Protein AF-A0A4Q1D7Z8-F1 (afdb_monomer)

Solvent-accessible surface area (backbone atoms only — not comparable to full-atom values): 14703 Å² total; per-residue (Å²): 112,73,67,62,53,52,51,53,51,53,54,53,55,56,51,53,57,52,50,55,60,47,50,54,56,50,46,70,72,56,69,76,61,97,74,76,78,86,71,79,74,89,85,85,81,93,75,93,76,87,87,71,88,78,76,85,72,80,78,76,84,70,78,82,78,75,81,72,79,82,81,61,36,69,62,22,36,57,36,18,72,73,40,84,58,40,10,29,55,75,68,68,43,60,85,52,43,65,56,53,54,54,61,47,46,51,26,52,52,46,23,55,50,23,47,52,51,21,52,53,26,45,51,40,23,55,25,42,41,38,46,71,45,73,56,94,92,40,64,49,57,84,50,52,82,72,46,59,74,94,69,35,45,96,89,67,44,76,66,59,48,68,56,28,49,49,54,20,50,52,22,48,51,49,20,53,49,16,53,51,50,37,53,51,56,50,49,50,52,31,49,54,29,32,55,54,36,52,56,70,71,56,86,84,73,86,52,68,47,78,46,79,43,84,39,72,42,80,91,76,76,41,83,47,79,41,79,45,81,46,78,65,77,87,72,84,83,76,69,79,79,78,79,120

Radius of gyration: 35.6 Å; Cα contacts (8 Å, |Δi|>4): 183; chains: 1; bounding box: 101×54×99 Å

Foldseek 3Di:
DVVVVVVVVVVVVVVVVVVVVVVVVVCVVCVPPPDPPPDDDDDDDDDDDDDDDDDDDPPPPDPPPPVPPDQDLVVLLVLLVVPPCRLCVSVVVVVCVVVLCVQLVVLVVQLVVLVVQLVLLVLLLVLLCQQVDDDPNDRDNPSVVVRDQVQADPVRHHDHSVVSVVSNVVSVVSNVVSVVSNVVSSVVSSVVSSVSSVVVPDDPDPQFDWDKDWDADPVVRDIDIDIDTDDDDDDPPDDPPVVD

pLDDT: mean 73.05, std 21.26, range [27.56, 98.5]

Nearest PDB structures (foldseek):
  8ieq-assembly1_A  TM=1.748E-01  e=1.491E+00  Homo sapiens
  9cpb-assembly1_6Q  TM=2.734E-01  e=5.395E+00  Bos taurus

Sequence (244 aa):
MRLLFCIILLLCCSSWYSAQAQDSARRKLMGTSLFDTARAKPHDTLVKKPVAPMMAKTAQDTPVIVKRRIHDPNKATVRSAMIPGWGQIYNREYWKLPLVYGALAIPTATFIFNNTYYKRAKYAYEAVYAATTEIDGKVDKSKLPGIHPSMLKENGETYPASSYQNIRNSYRQARDYSVLWFLIVWGINVVDATVFGHLKTFDVSDDLSLQVSPTFNSALRTPGVGLVLTYKKATPRYSLSALR

Structure (mmCIF, N/CA/C/O backbone):
data_AF-A0A4Q1D7Z8-F1
#
_entry.id   AF-A0A4Q1D7Z8-F1
#
loop_
_atom_site.group_PDB
_atom_site.id
_atom_site.type_symbol
_atom_site.label_atom_id
_atom_site.label_alt_id
_atom_site.label_comp_id
_atom_site.label_asym_id
_atom_site.label_entity_id
_atom_site.label_seq_id
_atom_site.pdbx_PDB_ins_code
_atom_site.Cartn_x
_atom_site.Cartn_y
_atom_site.Cartn_z
_atom_site.occupancy
_atom_site.B_iso_or_equiv
_atom_site.auth_seq_id
_atom_site.auth_comp_id
_atom_site.auth_asym_id
_atom_site.auth_atom_id
_atom_site.pdbx_PDB_model_num
ATOM 1 N N . MET A 1 1 ? -10.485 18.855 -12.964 1.00 53.00 1 MET A N 1
ATOM 2 C CA . MET A 1 1 ? -11.113 19.414 -11.741 1.00 53.00 1 MET A CA 1
ATOM 3 C C . MET A 1 1 ? -12.618 19.144 -11.605 1.00 53.00 1 MET A C 1
ATOM 5 O O . MET A 1 1 ? -13.045 18.880 -10.492 1.00 53.00 1 MET A O 1
ATOM 9 N N . ARG A 1 2 ? -13.427 19.130 -12.679 1.00 54.91 2 ARG A N 1
ATOM 10 C CA . ARG A 1 2 ? -14.893 18.911 -12.589 1.00 54.91 2 ARG A CA 1
ATOM 11 C C . ARG A 1 2 ? -15.321 17.521 -12.070 1.00 54.91 2 ARG A C 1
ATOM 13 O O . ARG A 1 2 ? -16.287 17.429 -11.322 1.00 54.91 2 ARG A O 1
ATOM 20 N N . LEU A 1 3 ? -14.568 16.463 -12.389 1.00 57.69 3 LEU A N 1
ATOM 21 C CA . LEU A 1 3 ? -14.860 15.091 -11.938 1.00 57.69 3 LEU A CA 1
ATOM 22 C C . LEU A 1 3 ? -14.574 14.881 -10.438 1.00 57.69 3 LEU A C 1
ATOM 24 O O . LEU A 1 3 ? -15.351 14.237 -9.742 1.00 57.69 3 LEU A O 1
ATOM 28 N N . LEU A 1 4 ? -13.496 15.487 -9.926 1.00 57.78 4 LEU A N 1
ATOM 29 C CA . LEU A 1 4 ? -13.117 15.416 -8.510 1.00 57.78 4 LEU A CA 1
ATOM 30 C C . LEU A 1 4 ? -14.172 16.098 -7.622 1.00 57.78 4 LEU A C 1
ATOM 32 O O . LEU A 1 4 ? -14.534 15.572 -6.577 1.00 57.78 4 LEU A O 1
ATOM 36 N N . PHE A 1 5 ? -14.721 17.227 -8.083 1.00 73.19 5 PHE A N 1
ATOM 37 C CA . PHE A 1 5 ? -15.777 17.955 -7.378 1.00 73.19 5 PHE A CA 1
ATOM 38 C C . PHE A 1 5 ? -17.088 17.154 -7.316 1.00 73.19 5 PHE A C 1
ATOM 40 O O . PHE A 1 5 ? -17.734 17.124 -6.276 1.00 73.19 5 PHE A O 1
ATOM 47 N N . CYS A 1 6 ? -17.443 16.431 -8.387 1.00 65.38 6 CYS A N 1
ATOM 48 C CA . CYS A 1 6 ? -18.628 15.565 -8.404 1.00 65.38 6 CYS A CA 1
ATOM 49 C C . CYS A 1 6 ? -18.481 14.350 -7.474 1.00 65.38 6 CYS A C 1
ATOM 51 O O . CYS A 1 6 ? -19.440 13.976 -6.805 1.00 65.38 6 CYS A O 1
ATOM 53 N N . ILE A 1 7 ? -17.281 13.765 -7.383 1.00 78.25 7 ILE A N 1
ATOM 54 C CA . ILE A 1 7 ? -16.997 12.650 -6.464 1.00 78.25 7 ILE A CA 1
ATOM 55 C C . ILE A 1 7 ? -17.060 13.123 -5.004 1.00 78.25 7 ILE A C 1
ATOM 57 O O . ILE A 1 7 ? -17.652 12.444 -4.169 1.00 78.25 7 ILE A O 1
ATOM 61 N N . ILE A 1 8 ? -16.526 14.312 -4.701 1.00 76.88 8 ILE A N 1
ATOM 62 C CA . ILE A 1 8 ? -16.614 14.916 -3.362 1.00 76.88 8 ILE A CA 1
ATOM 63 C C . ILE A 1 8 ? -18.075 15.236 -3.002 1.00 76.88 8 ILE A C 1
ATOM 65 O O . ILE A 1 8 ? -18.497 14.954 -1.882 1.00 76.88 8 ILE A O 1
ATOM 69 N N . LEU A 1 9 ? -18.876 15.743 -3.946 1.00 73.06 9 LEU A N 1
ATOM 70 C CA . LEU A 1 9 ? -20.296 16.038 -3.721 1.00 73.06 9 LEU A CA 1
ATOM 71 C C . LEU A 1 9 ? -21.128 14.761 -3.486 1.00 73.06 9 LEU A C 1
ATOM 73 O O . LEU A 1 9 ? -21.976 14.728 -2.596 1.00 73.06 9 LEU A O 1
ATOM 77 N N . LEU A 1 10 ? -20.851 13.688 -4.236 1.00 72.25 10 LEU A N 1
ATOM 78 C CA . LEU A 1 10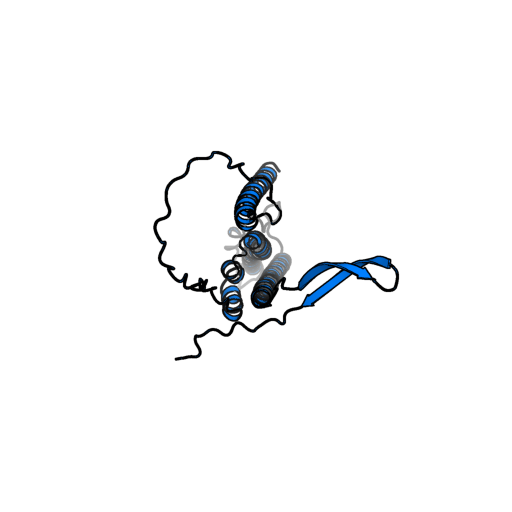 ? -21.502 12.381 -4.067 1.00 72.25 10 LEU A CA 1
ATOM 79 C C . LEU A 1 10 ? -21.123 11.715 -2.734 1.00 72.25 10 LEU A C 1
ATOM 81 O O . LEU A 1 10 ? -21.988 11.161 -2.052 1.00 72.25 10 LEU A O 1
ATOM 85 N N . LEU A 1 11 ? -19.859 11.830 -2.313 1.00 67.44 11 LEU A N 1
ATOM 86 C CA . LEU A 1 11 ? -19.407 11.360 -0.999 1.00 67.44 11 LEU A CA 1
ATOM 87 C C . LEU A 1 11 ? -20.053 12.162 0.148 1.00 67.44 11 LEU A C 1
ATOM 89 O O . LEU A 1 11 ? -20.449 11.568 1.153 1.00 67.44 11 LEU A O 1
ATOM 93 N N . CYS A 1 12 ? -20.257 13.472 -0.024 1.00 63.84 12 CYS A N 1
ATOM 94 C CA . CYS A 1 12 ? -20.914 14.331 0.968 1.00 63.84 12 CYS A CA 1
ATOM 95 C C . CYS A 1 12 ? -22.428 14.040 1.095 1.00 63.84 12 CYS A C 1
ATOM 97 O O . CYS A 1 12 ? -22.964 13.950 2.198 1.00 63.84 12 CYS A O 1
ATOM 99 N N . CYS A 1 13 ? -23.125 13.776 -0.019 1.00 61.81 13 CYS A N 1
ATOM 100 C CA . CYS A 1 13 ? -24.548 13.401 0.016 1.00 61.81 13 CYS A CA 1
ATOM 101 C C . CYS A 1 13 ? -24.794 12.018 0.651 1.00 61.81 13 CYS A C 1
ATOM 103 O O . CYS A 1 13 ? -25.789 11.827 1.353 1.00 61.81 13 CYS A O 1
ATOM 105 N N . SER A 1 14 ? -23.886 11.053 0.458 1.00 55.56 14 SER A N 1
ATOM 106 C CA . SER A 1 14 ? -24.014 9.715 1.065 1.00 55.56 14 SER A CA 1
ATOM 107 C C . SER A 1 14 ? -23.817 9.708 2.592 1.00 55.56 14 SER A C 1
ATOM 109 O O . SER A 1 14 ? -24.407 8.888 3.305 1.00 55.56 14 SER A O 1
ATOM 111 N N . SER A 1 15 ? -23.045 10.663 3.118 1.00 52.84 15 SER A N 1
ATOM 112 C CA . SER A 1 15 ? -22.807 10.813 4.557 1.00 52.84 15 SER A CA 1
ATOM 113 C C . SER A 1 15 ? -23.987 11.479 5.279 1.00 52.84 15 SER A C 1
ATOM 115 O O . SER A 1 15 ? -24.300 11.090 6.405 1.00 52.84 15 SER A O 1
ATOM 117 N N . TRP A 1 16 ? -24.729 12.376 4.620 1.00 47.75 16 TRP A N 1
ATOM 118 C CA . TRP A 1 16 ? -25.975 12.944 5.163 1.00 47.75 16 TRP A CA 1
ATOM 119 C C . TRP A 1 16 ? -27.114 11.921 5.280 1.00 47.75 16 TRP A C 1
ATOM 121 O O . TRP A 1 16 ? -27.785 11.867 6.313 1.00 47.75 16 TRP A O 1
ATOM 131 N N . TYR A 1 17 ? -27.283 11.046 4.284 1.00 54.03 17 TYR A N 1
ATOM 132 C CA . TYR A 1 17 ? -28.269 9.956 4.348 1.00 54.03 17 TYR A CA 1
ATOM 133 C C . TYR A 1 17 ? -27.965 8.955 5.477 1.00 54.03 17 TYR A C 1
ATOM 135 O O . TYR A 1 17 ? -28.872 8.486 6.169 1.00 54.03 17 TYR A O 1
ATOM 143 N N . SER A 1 18 ? -26.683 8.664 5.713 1.00 51.31 18 SER A N 1
ATOM 144 C CA . SER A 1 18 ? -26.243 7.738 6.767 1.00 51.31 18 SER A CA 1
ATOM 145 C C . SER A 1 18 ? -26.419 8.328 8.177 1.00 51.31 18 SER A C 1
ATOM 147 O O . SER A 1 18 ? -26.770 7.604 9.112 1.00 51.31 18 SER A O 1
ATOM 149 N N . ALA A 1 19 ? -26.260 9.650 8.323 1.00 50.00 19 ALA A N 1
ATOM 150 C CA . ALA A 1 19 ? -26.502 10.365 9.576 1.00 50.00 19 ALA A CA 1
ATOM 151 C C . ALA A 1 19 ? -27.990 10.340 9.989 1.00 50.00 19 ALA A C 1
ATOM 153 O O . ALA A 1 19 ? -28.298 10.065 11.149 1.00 50.00 19 ALA A O 1
ATOM 154 N N . GLN A 1 20 ? -28.923 10.528 9.044 1.00 53.50 20 GLN A N 1
ATOM 155 C CA . GLN A 1 20 ? -30.372 10.472 9.317 1.00 53.50 20 GLN A CA 1
ATOM 156 C C . GLN A 1 20 ? -30.882 9.054 9.640 1.00 53.50 20 GLN A C 1
ATOM 158 O O . GLN A 1 20 ? -31.782 8.884 10.474 1.00 53.50 20 GLN A O 1
ATOM 163 N N . ALA A 1 21 ? -30.283 8.016 9.046 1.00 53.19 21 ALA A N 1
ATOM 164 C CA . ALA A 1 21 ? -30.618 6.622 9.350 1.00 53.19 21 ALA A CA 1
ATOM 165 C C . ALA A 1 21 ? -30.182 6.195 10.769 1.00 53.19 21 ALA A C 1
ATOM 167 O O . ALA A 1 21 ? -30.847 5.379 11.409 1.00 53.19 21 ALA A O 1
ATOM 168 N N . GLN A 1 22 ? -29.094 6.766 11.300 1.00 49.78 22 GLN A N 1
ATOM 169 C CA . GLN A 1 22 ? -28.669 6.521 12.683 1.00 49.78 22 GLN A CA 1
ATOM 170 C C . GLN A 1 22 ? -29.433 7.370 13.703 1.00 49.78 22 GLN A C 1
ATOM 172 O O . GLN A 1 22 ? -29.726 6.871 14.790 1.00 49.78 22 GLN A O 1
ATOM 177 N N . ASP A 1 23 ? -29.804 8.607 13.367 1.00 48.12 23 ASP A N 1
ATOM 178 C CA . ASP A 1 23 ? -30.542 9.491 14.278 1.00 48.12 23 ASP A CA 1
ATOM 179 C C . ASP A 1 23 ? -31.952 8.949 14.595 1.00 48.12 23 ASP A C 1
ATOM 181 O O . ASP A 1 23 ? -32.429 9.015 15.727 1.00 48.12 23 ASP A O 1
ATOM 185 N N . SER A 1 24 ? -32.590 8.279 13.629 1.00 51.94 24 SER A N 1
ATOM 186 C CA . SER A 1 24 ? -33.886 7.607 13.809 1.00 51.94 24 SER A CA 1
ATOM 187 C C . SER A 1 24 ? -33.803 6.343 14.679 1.00 51.94 24 SER A C 1
ATOM 189 O O . SER A 1 24 ? -34.673 6.126 15.525 1.00 51.94 24 SER A O 1
ATOM 191 N N . ALA A 1 25 ? -32.740 5.540 14.559 1.00 45.34 25 ALA A N 1
ATOM 192 C CA . ALA A 1 25 ? -32.510 4.384 15.431 1.00 45.34 25 ALA A CA 1
ATOM 193 C C . ALA A 1 25 ? -32.128 4.795 16.867 1.00 45.34 25 ALA A C 1
ATOM 195 O O . ALA A 1 25 ? -32.552 4.153 17.829 1.00 45.34 25 ALA A O 1
ATOM 196 N N . ARG A 1 26 ? -31.375 5.894 17.019 1.00 46.12 26 ARG A N 1
ATOM 197 C CA . ARG A 1 26 ? -30.974 6.461 18.315 1.00 46.12 26 ARG A CA 1
ATOM 198 C C . ARG A 1 26 ? -32.156 7.140 19.022 1.00 46.12 26 ARG A C 1
ATOM 200 O O . ARG A 1 26 ? -32.373 6.871 20.200 1.00 46.12 26 ARG A O 1
ATOM 207 N N . ARG A 1 27 ? -33.005 7.886 18.299 1.00 45.28 27 ARG A N 1
ATOM 208 C CA . ARG A 1 27 ? -34.286 8.427 18.810 1.00 45.28 27 ARG A CA 1
ATOM 209 C C . ARG A 1 27 ? -35.269 7.341 19.239 1.00 45.28 27 ARG A C 1
ATOM 211 O O . ARG A 1 27 ? -35.935 7.508 20.251 1.00 45.28 27 ARG A O 1
ATOM 218 N N . LYS A 1 28 ? -35.342 6.210 18.527 1.00 48.34 28 LYS A N 1
ATOM 219 C CA . LYS A 1 28 ? -36.224 5.087 18.903 1.00 48.34 28 LYS A CA 1
ATOM 220 C C . LYS A 1 28 ? -35.765 4.366 20.178 1.00 48.34 28 LYS A C 1
ATOM 222 O O . LYS A 1 28 ? -36.585 3.758 20.854 1.00 48.34 28 LYS A O 1
ATOM 227 N N . LEU A 1 29 ? -34.473 4.457 20.508 1.00 44.25 29 LEU A N 1
ATOM 228 C CA . LEU A 1 29 ? -33.882 3.923 21.739 1.00 44.25 29 LEU A CA 1
ATOM 229 C C . LEU A 1 29 ? -33.927 4.928 22.910 1.00 44.25 29 LEU A C 1
ATOM 231 O O . LEU A 1 29 ? -33.948 4.511 24.060 1.00 44.25 29 LEU A O 1
ATOM 235 N N . MET A 1 30 ? -33.946 6.235 22.619 1.00 47.75 30 MET A N 1
ATOM 236 C CA . MET A 1 30 ? -33.988 7.326 23.610 1.00 47.75 30 MET A CA 1
ATOM 237 C C . MET A 1 30 ? -35.394 7.930 23.814 1.00 47.75 30 MET A C 1
ATOM 239 O O . MET A 1 30 ? -35.557 8.840 24.619 1.00 47.75 30 MET A O 1
ATOM 243 N N . GLY A 1 31 ? -36.414 7.435 23.103 1.00 42.69 31 GLY A N 1
ATOM 244 C CA . GLY A 1 31 ? -37.784 7.970 23.080 1.00 42.69 31 GLY A CA 1
ATOM 245 C C . GLY A 1 31 ? -38.639 7.715 24.327 1.00 42.69 31 GLY A C 1
ATOM 246 O O . GLY A 1 31 ? -39.824 8.027 24.314 1.00 42.69 31 GLY A O 1
ATOM 247 N N . THR A 1 32 ? -38.075 7.173 25.403 1.00 48.56 32 THR A N 1
ATOM 248 C CA . THR A 1 32 ? -38.692 7.216 26.735 1.00 48.56 32 THR A CA 1
ATOM 249 C C . THR A 1 32 ? -37.989 8.297 27.541 1.00 48.56 32 THR A C 1
ATOM 251 O O . THR A 1 32 ? -37.081 8.022 28.324 1.00 48.56 32 THR A O 1
ATOM 254 N N . SER A 1 33 ? -38.364 9.551 27.290 1.00 38.97 33 SER A N 1
ATOM 255 C CA . SER A 1 33 ? -37.922 10.690 28.089 1.00 38.97 33 SER A CA 1
ATOM 256 C C . SER A 1 33 ? -38.386 10.513 29.533 1.00 38.97 33 SER A C 1
ATOM 258 O O . SER A 1 33 ? -39.584 10.434 29.797 1.00 38.97 33 SER A O 1
ATOM 260 N N . LEU A 1 34 ? -37.436 10.513 30.467 1.00 46.41 34 LEU A N 1
ATOM 261 C CA . LEU A 1 34 ? -37.636 10.408 31.919 1.00 46.41 34 LEU A CA 1
ATOM 262 C C . LEU A 1 34 ? -38.415 11.587 32.556 1.00 46.41 34 LEU A C 1
ATOM 264 O O . LEU A 1 34 ? -38.504 11.653 33.776 1.00 46.41 34 LEU A O 1
ATOM 268 N N . PHE A 1 35 ? -38.994 12.499 31.763 1.00 45.94 35 PHE A N 1
ATOM 269 C CA . PHE A 1 35 ? -39.679 13.706 32.252 1.00 45.94 35 PHE A CA 1
ATOM 270 C C . PHE A 1 35 ? -40.972 14.078 31.504 1.00 45.94 35 PHE A C 1
ATOM 272 O O . PHE A 1 35 ? -41.432 15.212 31.621 1.00 45.94 35 PHE A O 1
ATOM 279 N N . ASP A 1 36 ? -41.599 13.164 30.755 1.00 41.62 36 ASP A N 1
ATOM 280 C CA . ASP A 1 36 ? -42.899 13.465 30.133 1.00 41.62 36 ASP A CA 1
ATOM 281 C C . ASP A 1 36 ? -44.062 13.226 31.115 1.00 41.62 36 ASP A C 1
ATOM 283 O O . ASP A 1 36 ? -44.784 12.232 31.050 1.00 41.62 36 ASP A O 1
ATOM 287 N N . THR A 1 37 ? -44.220 14.140 32.076 1.00 46.94 37 THR A N 1
ATOM 288 C CA . THR A 1 37 ? -45.369 14.181 33.005 1.00 46.94 37 THR A CA 1
ATOM 289 C C . THR A 1 37 ? -46.536 15.003 32.431 1.00 46.94 37 THR A C 1
ATOM 291 O O . THR A 1 37 ? -47.497 15.310 33.133 1.00 46.94 37 THR A O 1
ATOM 294 N N . ALA A 1 38 ? -46.512 15.367 31.147 1.00 39.22 38 ALA A N 1
ATOM 295 C CA . ALA A 1 38 ? -47.496 16.269 30.549 1.00 39.22 38 ALA A CA 1
ATOM 296 C C . ALA A 1 38 ? -48.526 15.541 29.670 1.00 39.22 38 ALA A C 1
ATOM 298 O O . ALA A 1 38 ? -48.857 15.989 28.574 1.00 39.22 38 ALA A O 1
ATOM 299 N N . ARG A 1 39 ? -49.097 14.424 30.145 1.00 39.97 39 ARG A N 1
ATOM 300 C CA . ARG A 1 39 ? -50.356 13.913 29.570 1.00 39.97 39 ARG A CA 1
ATOM 301 C C . ARG A 1 39 ? -51.214 13.124 30.555 1.00 39.97 39 ARG A C 1
ATOM 303 O O . ARG A 1 39 ? -51.685 12.031 30.251 1.00 39.97 39 ARG A O 1
ATOM 310 N N . ALA A 1 40 ? -51.482 13.705 31.721 1.00 35.78 40 ALA A N 1
ATOM 311 C CA . ALA A 1 40 ? -52.657 13.316 32.492 1.00 35.78 40 ALA A CA 1
ATOM 312 C C . ALA A 1 40 ? -53.911 13.805 31.742 1.00 35.78 40 ALA A C 1
ATOM 314 O O . ALA A 1 40 ? -54.165 15.004 31.653 1.00 35.78 40 ALA A O 1
ATOM 315 N N . LYS A 1 41 ? -54.683 12.884 31.153 1.00 35.03 41 LYS A N 1
ATOM 316 C CA . LYS A 1 41 ? -56.057 13.193 30.736 1.00 35.03 41 LYS A CA 1
ATOM 317 C C . LYS A 1 41 ? -56.916 13.331 32.002 1.00 35.03 41 LYS A C 1
ATOM 319 O O . LYS A 1 41 ? -56.850 12.431 32.840 1.00 35.03 41 LYS A O 1
ATOM 324 N N . PRO A 1 42 ? -57.723 14.394 32.151 1.00 34.72 42 PRO A N 1
ATOM 325 C CA . PRO A 1 42 ? -58.637 14.506 33.275 1.00 34.72 42 PRO A CA 1
ATOM 326 C C . PRO A 1 42 ? -59.772 13.497 33.082 1.00 34.72 42 PRO A C 1
ATOM 328 O O . PRO A 1 42 ? -60.466 13.518 32.065 1.00 34.72 42 PRO A O 1
ATOM 331 N N . HIS A 1 43 ? -59.942 12.596 34.045 1.00 30.50 43 HIS A N 1
ATOM 332 C CA . HIS A 1 43 ? -61.137 11.773 34.154 1.00 30.50 43 HIS A CA 1
ATOM 333 C C . HIS A 1 43 ? -61.994 12.343 35.274 1.00 30.50 43 HIS A C 1
ATOM 335 O O . HIS A 1 43 ? -61.699 12.126 36.444 1.00 30.50 43 HIS A O 1
ATOM 341 N N . ASP A 1 44 ? -63.058 13.044 34.893 1.00 36.09 44 ASP A N 1
ATOM 342 C CA . ASP A 1 44 ? -64.212 13.217 35.759 1.00 36.09 44 ASP A CA 1
ATOM 343 C C . ASP A 1 44 ? -65.484 13.001 34.933 1.00 36.09 44 ASP A C 1
ATOM 345 O O . ASP A 1 44 ? -65.787 13.743 33.996 1.00 36.09 44 ASP A O 1
ATOM 349 N N . THR A 1 45 ? -66.179 11.899 35.205 1.00 34.72 45 THR A N 1
ATOM 350 C CA . THR A 1 45 ? -67.630 11.784 35.019 1.00 34.72 45 THR A CA 1
ATOM 351 C C . THR A 1 45 ? -68.138 10.567 35.783 1.00 34.72 45 THR A C 1
ATOM 353 O O . THR A 1 45 ? -67.799 9.414 35.516 1.00 34.72 45 THR A O 1
ATOM 356 N N . LEU A 1 46 ? -68.965 10.886 36.768 1.00 44.84 46 LEU A N 1
ATOM 357 C CA . LEU A 1 46 ? -69.738 10.016 37.634 1.00 44.84 46 LEU A CA 1
ATOM 358 C C . LEU A 1 46 ? -70.717 9.142 36.832 1.00 44.84 46 LEU A C 1
ATOM 360 O O . LEU A 1 46 ? -71.692 9.675 36.319 1.00 44.84 46 LEU A O 1
ATOM 364 N N . VAL A 1 47 ? -70.547 7.813 36.823 1.00 31.72 47 VAL A N 1
ATOM 365 C CA . VAL A 1 47 ? -71.664 6.844 36.744 1.00 31.72 47 VAL A CA 1
ATOM 366 C C . VAL A 1 47 ? -71.284 5.563 37.504 1.00 31.72 47 VAL A C 1
ATOM 368 O O . VAL A 1 47 ? -70.334 4.867 37.156 1.00 31.72 47 VAL A O 1
ATOM 371 N N . LYS A 1 48 ? -72.054 5.242 38.553 1.00 43.50 48 LYS A N 1
ATOM 372 C CA . LYS A 1 48 ? -71.997 3.985 39.322 1.00 43.50 48 LYS A CA 1
ATOM 373 C C . LYS A 1 48 ? -72.302 2.771 38.431 1.00 43.50 48 LYS A C 1
ATOM 375 O O . LYS A 1 48 ? -73.337 2.748 37.771 1.00 43.50 48 LYS A O 1
ATOM 380 N N . LYS A 1 49 ? -71.506 1.700 38.539 1.00 27.56 49 LYS A N 1
ATOM 381 C CA . LYS A 1 49 ? -71.925 0.332 38.177 1.00 27.56 49 LYS A CA 1
ATOM 382 C C . LYS A 1 49 ? -71.421 -0.661 39.245 1.00 27.56 49 LYS A C 1
ATOM 384 O O . LYS A 1 49 ? -70.305 -0.465 39.723 1.00 27.56 49 LYS A O 1
ATOM 389 N N . PRO A 1 50 ? -72.222 -1.651 39.693 1.00 32.94 50 PRO A N 1
ATOM 390 C CA . PRO A 1 50 ? -71.937 -2.400 40.917 1.00 32.94 50 PRO A CA 1
ATOM 391 C C . PRO A 1 50 ? -70.760 -3.364 40.766 1.00 32.94 50 PRO A C 1
ATOM 393 O O . PRO A 1 50 ? -70.539 -3.945 39.704 1.00 32.94 50 PRO A O 1
ATOM 396 N N . VAL A 1 51 ? -70.045 -3.528 41.875 1.00 39.72 51 VAL A N 1
ATOM 397 C CA . VAL A 1 51 ? -68.879 -4.392 42.069 1.00 39.72 51 VAL A CA 1
ATOM 398 C C . VAL A 1 51 ? -69.269 -5.865 41.913 1.00 39.72 51 VAL A C 1
ATOM 400 O O . VAL A 1 51 ? -70.105 -6.365 42.661 1.00 39.72 51 VAL A O 1
ATOM 403 N N . ALA A 1 52 ? -68.620 -6.571 40.985 1.00 35.22 52 ALA A N 1
ATOM 404 C CA . ALA A 1 52 ? -68.486 -8.027 41.034 1.00 35.22 52 ALA A CA 1
ATOM 405 C C . ALA A 1 52 ? -67.131 -8.367 41.689 1.00 35.22 52 ALA A C 1
ATOM 407 O O . ALA A 1 52 ? -66.155 -7.654 41.434 1.00 35.22 52 ALA A O 1
ATOM 408 N N . PRO A 1 53 ? -67.031 -9.411 42.534 1.00 34.94 53 PRO A N 1
ATOM 409 C CA . PRO A 1 53 ? -65.800 -9.715 43.252 1.00 34.94 53 PRO A CA 1
ATOM 410 C C . PRO A 1 53 ? -64.745 -10.218 42.262 1.00 34.94 53 PRO A C 1
ATOM 412 O O . PRO A 1 53 ? -64.836 -11.322 41.725 1.00 34.94 53 PRO A O 1
ATOM 415 N N . MET A 1 54 ? -63.740 -9.385 41.998 1.00 34.16 54 MET A N 1
ATOM 416 C CA . MET A 1 54 ? -62.588 -9.761 41.190 1.00 34.16 54 MET A CA 1
ATOM 417 C C . MET A 1 54 ? -61.710 -10.685 42.039 1.00 34.16 54 MET A C 1
ATOM 419 O O . MET A 1 54 ? -60.969 -10.234 42.909 1.00 34.16 54 MET A O 1
ATOM 423 N N . MET A 1 55 ? -61.851 -11.993 41.815 1.00 37.50 55 MET A N 1
ATOM 424 C CA . MET A 1 55 ? -60.923 -13.017 42.296 1.00 37.50 55 MET A CA 1
ATOM 425 C C . MET A 1 55 ? -59.487 -12.549 42.035 1.00 37.50 55 MET A C 1
ATOM 427 O O . MET A 1 55 ? -59.122 -12.247 40.896 1.00 37.50 55 MET A O 1
ATOM 431 N N . ALA A 1 56 ? -58.690 -12.476 43.100 1.00 41.38 56 ALA A N 1
ATOM 432 C CA . ALA A 1 56 ? -57.279 -12.135 43.052 1.00 41.38 56 ALA A CA 1
ATOM 433 C C . ALA A 1 56 ? -56.535 -13.137 42.158 1.00 41.38 56 ALA A C 1
ATOM 435 O O . ALA A 1 56 ? -56.214 -14.250 42.570 1.00 41.38 56 ALA A O 1
ATOM 436 N N . LYS A 1 57 ? -56.264 -12.746 40.911 1.00 34.62 57 LYS A N 1
ATOM 437 C CA . LYS A 1 57 ? -55.320 -13.457 40.055 1.00 34.62 57 LYS A CA 1
ATOM 438 C C . LYS A 1 57 ? -53.936 -12.926 40.398 1.00 34.62 57 LYS A C 1
ATOM 440 O O . LYS A 1 57 ? -53.579 -11.818 40.011 1.00 34.62 57 LYS A O 1
ATOM 445 N N . THR A 1 58 ? -53.196 -13.707 41.177 1.00 35.91 58 THR A N 1
ATOM 446 C CA . THR A 1 58 ? -51.773 -13.519 41.460 1.00 35.91 58 THR A CA 1
ATOM 447 C C . THR A 1 58 ? -51.040 -13.243 40.147 1.00 35.91 58 THR A C 1
ATOM 449 O O . THR A 1 58 ? -50.908 -14.132 39.304 1.00 35.91 58 THR A O 1
ATOM 452 N N . ALA A 1 59 ? -50.602 -12.000 39.944 1.00 42.53 59 ALA A N 1
ATOM 453 C CA . ALA A 1 59 ? -49.693 -11.658 38.865 1.00 42.53 59 ALA A CA 1
ATOM 454 C C . ALA A 1 59 ? -48.339 -12.286 39.211 1.00 42.53 59 ALA A C 1
ATOM 456 O O . ALA A 1 59 ? -47.587 -11.768 40.031 1.00 42.53 59 ALA A O 1
ATOM 457 N N . GLN A 1 60 ? -48.067 -13.462 38.649 1.00 36.38 60 GLN A N 1
ATOM 458 C CA . GLN A 1 60 ? -46.715 -13.996 38.609 1.00 36.38 60 GLN A CA 1
ATOM 459 C C . GLN A 1 60 ? -45.892 -13.081 37.699 1.00 36.38 60 GLN A C 1
ATOM 461 O O . GLN A 1 60 ? -45.982 -13.173 36.473 1.00 36.38 60 GLN A O 1
ATOM 466 N N . ASP A 1 61 ? -45.108 -12.194 38.315 1.00 43.06 61 ASP A N 1
ATOM 467 C CA . ASP A 1 61 ? -44.015 -11.465 37.674 1.00 43.06 61 ASP A CA 1
ATOM 468 C C . ASP A 1 61 ? -43.039 -12.487 37.086 1.00 43.06 61 ASP A C 1
ATOM 470 O O . ASP A 1 61 ? -42.140 -13.006 37.748 1.00 43.06 61 ASP A O 1
ATOM 474 N N . THR A 1 62 ? -43.257 -12.833 35.821 1.00 41.00 62 THR A N 1
ATOM 475 C CA . THR A 1 62 ? -42.312 -13.640 35.061 1.00 41.00 62 THR A CA 1
ATOM 476 C C . THR A 1 62 ? -41.226 -12.680 34.590 1.00 41.00 62 THR A C 1
ATOM 478 O O . THR A 1 62 ? -41.525 -11.805 33.772 1.00 41.00 62 THR A O 1
ATOM 481 N N . PRO A 1 63 ? -39.975 -12.779 35.077 1.00 46.47 63 PRO A N 1
ATOM 482 C CA . PRO A 1 63 ? -38.918 -11.911 34.593 1.00 46.47 63 PRO A CA 1
ATOM 483 C C . PRO A 1 63 ? -38.759 -12.170 33.096 1.00 46.47 63 PRO A C 1
ATOM 485 O O . PRO A 1 63 ? -38.454 -13.287 32.673 1.00 46.47 63 PRO A O 1
ATOM 488 N N . VAL A 1 64 ? -38.986 -11.140 32.279 1.00 47.88 64 VAL A N 1
ATOM 489 C CA . VAL A 1 64 ? -38.691 -11.184 30.847 1.00 47.88 64 VAL A CA 1
ATOM 490 C C . VAL A 1 64 ? -37.183 -11.373 30.720 1.00 47.88 64 VAL A C 1
ATOM 492 O O . VAL A 1 64 ? -36.406 -10.419 30.786 1.00 47.88 64 VAL A O 1
ATOM 495 N N . ILE A 1 65 ? -36.745 -12.625 30.583 1.00 46.91 65 ILE A N 1
ATOM 496 C CA . ILE A 1 65 ? -35.347 -12.968 30.337 1.00 46.91 65 ILE A CA 1
ATOM 497 C C . ILE A 1 65 ? -35.049 -12.527 28.906 1.00 46.91 65 ILE A C 1
ATOM 499 O O . ILE A 1 65 ? -35.168 -13.283 27.941 1.00 46.91 65 ILE A O 1
ATOM 503 N N . VAL A 1 66 ? -34.661 -11.262 28.753 1.00 51.91 66 VAL A N 1
ATOM 504 C CA . VAL A 1 66 ? -34.035 -10.782 27.527 1.00 51.91 66 VAL A CA 1
ATOM 505 C C . VAL A 1 66 ? -32.700 -11.508 27.432 1.00 51.91 66 VAL A C 1
ATOM 507 O O . VAL A 1 66 ? -31.715 -11.121 28.062 1.00 51.91 66 VAL A O 1
ATOM 510 N N . LYS A 1 67 ? -32.675 -12.603 26.668 1.00 41.03 67 LYS A N 1
ATOM 511 C CA . LYS A 1 67 ? -31.473 -13.377 26.350 1.00 41.03 67 LYS A CA 1
ATOM 512 C C . LYS A 1 67 ? -30.500 -12.469 25.587 1.00 41.03 67 LYS A C 1
ATOM 514 O O . LYS A 1 67 ? -30.509 -12.426 24.357 1.00 41.03 67 LYS A O 1
ATOM 519 N N . ARG A 1 68 ? -29.687 -11.683 26.306 1.00 53.88 68 ARG A N 1
ATOM 520 C CA . ARG A 1 68 ? -28.639 -10.859 25.692 1.00 53.88 68 ARG A CA 1
ATOM 521 C C . ARG A 1 68 ? -27.648 -11.804 25.028 1.00 53.88 68 ARG A C 1
ATOM 523 O O . ARG A 1 68 ? -27.128 -12.718 25.665 1.00 53.88 68 ARG A O 1
ATOM 530 N N . ARG A 1 69 ? -27.405 -11.604 23.730 1.00 54.69 69 ARG A N 1
ATOM 531 C CA . ARG A 1 69 ? -26.378 -12.361 23.011 1.00 54.69 69 ARG A CA 1
ATOM 532 C C . ARG A 1 69 ? -25.027 -12.037 23.642 1.00 54.69 69 ARG A C 1
ATOM 534 O O . ARG A 1 69 ? -24.612 -10.882 23.627 1.00 54.69 69 ARG A O 1
ATOM 541 N N . ILE A 1 70 ? -24.381 -13.054 24.197 1.00 55.22 70 ILE A N 1
ATOM 542 C CA . ILE A 1 70 ? -23.038 -12.960 24.767 1.00 55.22 70 ILE A CA 1
ATOM 543 C C . ILE A 1 70 ? -22.087 -12.557 23.634 1.00 55.22 70 ILE A C 1
ATOM 545 O O . ILE A 1 70 ? -22.032 -13.224 22.597 1.00 55.22 70 ILE A O 1
ATOM 549 N N . HIS A 1 71 ? -21.401 -11.428 23.803 1.00 58.72 71 HIS A N 1
ATOM 550 C CA . HIS A 1 71 ? -20.386 -10.960 22.869 1.00 58.72 71 HIS A CA 1
ATOM 551 C C . HIS A 1 71 ? -19.053 -11.575 23.277 1.00 58.72 71 HIS A C 1
ATOM 553 O O . HIS A 1 71 ? -18.528 -11.265 24.337 1.00 58.72 71 HIS A O 1
ATOM 559 N N . ASP A 1 72 ? -18.551 -12.485 22.454 1.00 65.19 72 ASP A N 1
ATOM 560 C CA . ASP A 1 72 ? -17.249 -13.122 22.640 1.00 65.19 72 ASP A CA 1
ATOM 561 C C . ASP A 1 72 ? -16.164 -12.263 21.954 1.00 65.19 72 ASP A C 1
ATOM 563 O O . ASP A 1 72 ? -16.197 -12.168 20.717 1.00 65.19 72 ASP A O 1
ATOM 567 N N . PRO A 1 73 ? -15.252 -11.615 22.707 1.00 60.38 73 PRO A N 1
ATOM 568 C CA . PRO A 1 73 ? -14.225 -10.719 22.164 1.00 60.38 73 PRO A CA 1
ATOM 569 C C . PRO A 1 73 ? -13.214 -11.448 21.275 1.00 60.38 73 PRO A C 1
ATOM 571 O O . PRO A 1 73 ? -12.789 -10.913 20.252 1.00 60.38 73 PRO A O 1
ATOM 574 N N . ASN A 1 74 ? -12.902 -12.708 21.591 1.00 64.44 74 ASN A N 1
ATOM 57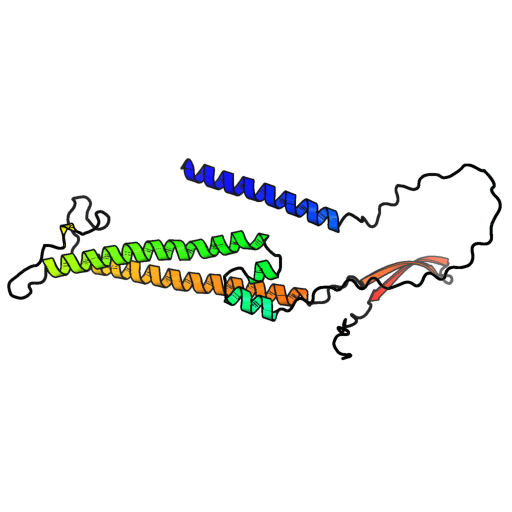5 C CA . ASN A 1 74 ? -11.925 -13.500 20.842 1.00 64.44 74 ASN A CA 1
ATOM 576 C C . ASN A 1 74 ? -12.408 -13.769 19.410 1.00 64.44 74 ASN A C 1
ATOM 578 O O . ASN A 1 74 ? -11.623 -13.780 18.460 1.00 64.44 74 ASN A O 1
ATOM 582 N N . LYS A 1 75 ? -13.728 -13.894 19.219 1.00 62.69 75 LYS A N 1
ATOM 583 C CA . LYS A 1 75 ? -14.332 -14.006 17.883 1.00 62.69 75 LYS A CA 1
ATOM 584 C C . LYS A 1 75 ? -14.235 -12.709 17.081 1.00 62.69 75 LYS A C 1
ATOM 586 O O . LYS A 1 75 ? -14.201 -12.787 15.856 1.00 62.69 75 LYS A O 1
ATOM 591 N N . ALA A 1 76 ? -14.195 -11.540 17.723 1.00 59.75 76 ALA A N 1
ATOM 592 C CA . ALA A 1 76 ? -14.005 -10.259 17.037 1.00 59.75 76 ALA A CA 1
ATOM 593 C C . ALA A 1 76 ? -12.579 -10.144 16.477 1.00 59.75 76 ALA A C 1
ATOM 595 O O . ALA A 1 76 ? -12.406 -9.799 15.307 1.00 59.75 76 ALA A O 1
ATOM 596 N N . THR A 1 77 ? -11.582 -10.515 17.284 1.00 62.94 77 THR A N 1
ATOM 597 C CA . THR A 1 77 ? -10.159 -10.491 16.916 1.00 62.94 77 THR A CA 1
ATOM 598 C C . THR A 1 77 ? -9.850 -11.446 15.769 1.00 62.94 77 THR A C 1
ATOM 600 O O . THR A 1 77 ? -9.318 -11.016 14.748 1.00 62.94 77 THR A O 1
ATOM 603 N N . VAL A 1 78 ? -10.254 -12.719 15.882 1.00 68.25 78 VAL A N 1
ATOM 604 C CA . VAL A 1 78 ? -9.999 -13.725 14.833 1.00 68.25 78 VAL A CA 1
ATOM 605 C C . VAL A 1 78 ? -10.662 -13.331 13.511 1.00 68.25 78 VAL A C 1
ATOM 607 O O . VAL A 1 78 ? -10.072 -13.494 12.449 1.00 68.25 78 VAL A O 1
ATOM 610 N N . ARG A 1 79 ? -11.866 -12.748 13.555 1.00 70.25 79 ARG A N 1
ATOM 611 C CA . ARG A 1 79 ? -12.569 -12.296 12.347 1.00 70.25 79 ARG A CA 1
ATOM 612 C C . ARG A 1 79 ? -11.884 -11.100 11.686 1.00 70.25 79 ARG A C 1
ATOM 614 O O . ARG A 1 79 ? -11.678 -11.141 10.476 1.00 70.25 79 ARG A O 1
ATOM 621 N N . SER A 1 80 ? -11.481 -10.076 12.446 1.00 60.41 80 SER A N 1
ATOM 622 C CA . SER A 1 80 ? -10.701 -8.946 11.903 1.00 60.41 80 SER A CA 1
ATOM 623 C C . SER A 1 80 ? -9.355 -9.374 11.317 1.00 60.41 80 SER A C 1
ATOM 625 O O . SER A 1 80 ? -8.893 -8.780 10.344 1.00 60.41 80 SER A O 1
ATOM 627 N N . ALA A 1 81 ? -8.739 -10.409 11.892 1.00 65.81 81 ALA A N 1
ATOM 628 C CA . ALA A 1 81 ? -7.491 -10.982 11.399 1.00 65.81 81 ALA A CA 1
ATOM 629 C C . ALA A 1 81 ? -7.664 -11.834 10.126 1.00 65.81 81 ALA A C 1
ATOM 631 O O . ALA A 1 81 ? -6.680 -12.155 9.474 1.00 65.81 81 ALA A O 1
ATOM 632 N N . MET A 1 82 ? -8.889 -12.213 9.750 1.00 71.44 82 MET A N 1
ATOM 633 C CA . MET A 1 82 ? -9.142 -12.924 8.490 1.00 71.44 82 MET A CA 1
ATOM 634 C C . MET A 1 82 ? -9.484 -11.966 7.356 1.00 71.44 82 MET A C 1
ATOM 636 O O . MET A 1 82 ? -8.966 -12.107 6.252 1.00 71.44 82 MET A O 1
ATOM 640 N N . ILE A 1 83 ? -10.362 -10.994 7.615 1.00 72.62 83 ILE A N 1
ATOM 641 C CA . ILE A 1 83 ? -10.745 -9.987 6.625 1.00 72.62 83 ILE A CA 1
ATOM 642 C C . ILE A 1 83 ? -10.711 -8.610 7.294 1.00 72.62 83 ILE A C 1
ATOM 644 O O . ILE A 1 83 ? -11.381 -8.429 8.320 1.00 72.62 83 ILE A O 1
ATOM 648 N N . PRO A 1 84 ? -9.984 -7.629 6.719 1.00 64.81 84 PRO A N 1
ATOM 649 C CA . PRO A 1 84 ? -10.004 -6.256 7.213 1.00 64.81 84 PRO A CA 1
ATOM 650 C C . PRO A 1 84 ? -11.446 -5.757 7.366 1.00 64.81 84 PRO A C 1
ATOM 652 O O . PRO A 1 84 ? -12.232 -5.820 6.423 1.00 64.81 84 PRO A O 1
ATOM 655 N N . GLY A 1 85 ? -11.806 -5.282 8.562 1.00 62.44 85 GLY A N 1
ATOM 656 C CA . GLY A 1 85 ? -13.152 -4.784 8.867 1.00 62.44 85 GLY A CA 1
ATOM 657 C C . GLY A 1 85 ? -14.186 -5.818 9.350 1.00 62.44 85 GLY A C 1
ATOM 658 O O . GLY A 1 85 ? -15.249 -5.409 9.821 1.00 62.44 85 GLY A O 1
ATOM 659 N N . TRP A 1 86 ? -13.921 -7.134 9.345 1.00 73.75 86 TRP A N 1
ATOM 660 C CA . TRP A 1 86 ? -14.922 -8.119 9.813 1.00 73.75 86 TRP A CA 1
ATOM 661 C C . TRP A 1 86 ? -15.245 -7.949 11.308 1.00 73.75 86 TRP A C 1
ATOM 663 O O . TRP A 1 86 ? -16.413 -7.982 11.700 1.00 73.75 86 TRP A O 1
ATOM 673 N N . GLY A 1 87 ? -14.267 -7.681 12.177 1.00 65.12 87 GLY A N 1
ATOM 674 C CA . GLY A 1 87 ? -14.573 -7.431 13.592 1.00 65.12 87 GLY A CA 1
ATOM 675 C C . GLY A 1 87 ? -15.434 -6.186 13.807 1.00 65.12 87 GLY A C 1
ATOM 676 O O . GLY A 1 87 ? -16.274 -6.200 14.701 1.00 65.12 87 GLY A O 1
ATOM 677 N N . GLN A 1 88 ? -15.349 -5.166 12.945 1.00 70.19 88 GLN A N 1
ATOM 678 C CA . GLN A 1 88 ? -16.252 -4.007 13.004 1.00 70.19 88 GLN A CA 1
ATOM 679 C C . GLN A 1 88 ? -17.698 -4.392 12.661 1.00 70.19 88 GLN A C 1
ATOM 681 O O . GLN A 1 88 ? -18.625 -3.960 13.347 1.00 70.19 88 GLN A O 1
ATOM 686 N N . ILE A 1 89 ? -17.899 -5.285 11.684 1.00 74.81 89 ILE A N 1
ATOM 687 C CA . ILE A 1 89 ? -19.215 -5.870 11.362 1.00 74.81 89 ILE A CA 1
ATOM 688 C C . ILE A 1 89 ? -19.761 -6.658 12.559 1.00 74.81 89 ILE A C 1
ATOM 690 O O . ILE A 1 89 ? -20.908 -6.471 12.969 1.00 74.81 89 ILE A O 1
ATOM 694 N N . TYR A 1 90 ? -18.931 -7.502 13.177 1.00 72.31 90 TYR A N 1
ATOM 695 C CA . TYR A 1 90 ? -19.316 -8.250 14.376 1.00 72.31 90 TYR A CA 1
ATOM 696 C C . TYR A 1 90 ? -19.637 -7.321 15.558 1.00 72.31 90 TYR A C 1
ATOM 698 O O . TYR A 1 90 ? -20.578 -7.562 16.321 1.00 72.31 90 TYR A O 1
ATOM 706 N N . ASN A 1 91 ? -18.919 -6.204 15.655 1.00 74.38 91 ASN A N 1
ATOM 707 C CA . ASN A 1 91 ? -19.145 -5.161 16.641 1.00 74.38 91 ASN A CA 1
ATOM 708 C C . ASN A 1 91 ? -20.325 -4.234 16.291 1.00 74.38 91 ASN A C 1
ATOM 710 O O . ASN A 1 91 ? -20.675 -3.394 17.120 1.00 74.38 91 ASN A O 1
ATOM 714 N N . ARG A 1 92 ? -20.998 -4.423 15.146 1.00 76.75 92 ARG A N 1
ATOM 715 C CA . ARG A 1 92 ? -22.063 -3.548 14.617 1.00 76.75 92 ARG A CA 1
ATOM 716 C C . ARG A 1 92 ? -21.630 -2.084 14.442 1.00 76.75 92 ARG A C 1
ATOM 718 O O . ARG A 1 92 ? -22.469 -1.189 14.434 1.00 76.75 92 ARG A O 1
ATOM 725 N N . GLU A 1 93 ?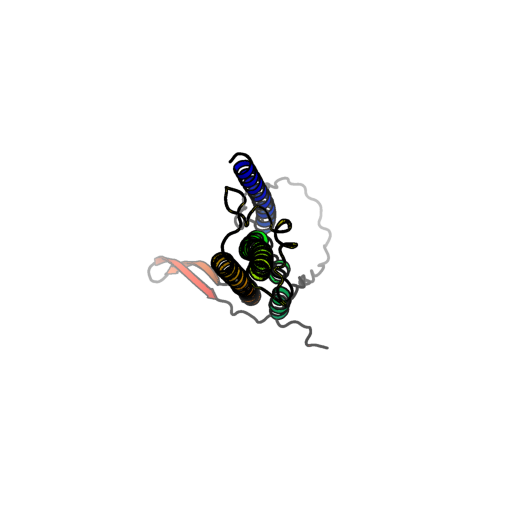 -20.335 -1.839 14.276 1.00 79.31 93 GLU A N 1
ATOM 726 C CA . GLU A 1 93 ? -19.752 -0.511 14.064 1.00 79.31 93 GLU A CA 1
ATOM 727 C C . GLU A 1 93 ? -19.549 -0.222 12.572 1.00 79.31 93 GLU A C 1
ATOM 729 O O . GLU A 1 93 ? -18.456 0.104 12.117 1.00 79.31 93 GLU A O 1
ATOM 734 N N . TYR A 1 94 ? -20.617 -0.347 11.784 1.00 80.50 94 TYR A N 1
ATOM 735 C CA . TYR A 1 94 ? -20.544 -0.215 10.323 1.00 80.50 94 TYR A CA 1
ATOM 736 C C . TYR A 1 94 ? -20.072 1.163 9.855 1.00 80.50 94 TYR A C 1
ATOM 738 O O . TYR A 1 94 ? -19.462 1.278 8.798 1.00 80.50 94 TYR A O 1
ATOM 746 N N . TRP A 1 95 ? -20.316 2.203 10.652 1.00 85.38 95 TRP A N 1
ATOM 747 C CA . TRP A 1 95 ? -19.929 3.571 10.315 1.00 85.38 95 TRP A CA 1
ATOM 748 C C . TRP A 1 95 ? -18.405 3.765 10.234 1.00 85.38 95 TRP A C 1
ATOM 750 O O . TRP A 1 95 ? -17.953 4.673 9.545 1.00 85.38 95 TRP A O 1
ATOM 760 N N . LYS A 1 96 ? -17.607 2.907 10.891 1.00 86.00 96 LYS A N 1
ATOM 761 C CA . LYS A 1 96 ? -16.137 2.944 10.811 1.00 86.00 96 LYS A CA 1
ATOM 762 C C . LYS A 1 96 ? -15.599 2.280 9.539 1.00 86.00 96 LYS A C 1
ATOM 764 O O . LYS A 1 96 ? -14.468 2.558 9.147 1.00 86.00 96 LYS A O 1
ATOM 769 N N . LEU A 1 97 ? -16.399 1.453 8.858 1.00 86.06 97 LEU A N 1
ATOM 770 C CA . LEU A 1 97 ? -15.951 0.705 7.678 1.00 86.06 97 LEU A CA 1
ATOM 771 C C . LEU A 1 97 ? -15.485 1.610 6.530 1.00 86.06 97 LEU A C 1
ATOM 773 O O . LEU A 1 97 ? -14.401 1.345 6.013 1.00 86.06 97 LEU A O 1
ATOM 777 N N . PRO A 1 98 ? -16.204 2.684 6.133 1.00 89.88 98 PRO A N 1
ATOM 778 C CA . PRO A 1 98 ? -15.723 3.571 5.075 1.00 89.88 98 PRO A CA 1
ATOM 779 C C . PRO A 1 98 ? -14.342 4.162 5.377 1.00 89.88 98 PRO A C 1
ATOM 781 O O . PRO A 1 98 ? -13.524 4.291 4.472 1.00 89.88 98 PRO A O 1
ATOM 784 N N . LEU A 1 99 ? -14.052 4.456 6.649 1.00 91.44 99 LEU A N 1
ATOM 785 C CA . LEU A 1 99 ? -12.748 4.963 7.071 1.00 91.44 99 LEU A CA 1
ATOM 786 C C . LEU A 1 99 ? -11.656 3.893 6.939 1.00 91.44 99 LEU A C 1
ATOM 788 O O . LEU A 1 99 ? -10.586 4.175 6.411 1.00 91.44 99 LEU A O 1
ATOM 792 N N . VAL A 1 100 ? -11.932 2.659 7.367 1.00 90.06 100 VAL A N 1
ATOM 793 C CA . VAL A 1 100 ? -10.988 1.533 7.258 1.00 90.06 100 VAL A CA 1
ATOM 794 C C . VAL A 1 100 ? -10.674 1.208 5.807 1.00 90.06 100 VAL A C 1
ATOM 796 O O . VAL A 1 100 ? -9.507 1.102 5.438 1.00 90.06 100 VAL A O 1
ATOM 799 N N . TYR A 1 101 ? -11.706 1.069 4.975 1.00 91.00 101 TYR A N 1
ATOM 800 C CA . TYR A 1 101 ? -11.523 0.802 3.553 1.00 91.00 101 TYR A CA 1
ATOM 801 C C . TYR A 1 101 ? -10.862 1.983 2.844 1.00 91.00 101 TYR A C 1
ATOM 803 O O . TYR A 1 101 ? -10.016 1.757 1.988 1.00 91.00 101 TYR A O 1
ATOM 811 N N . GLY A 1 102 ? -11.169 3.225 3.233 1.00 94.75 102 GLY A N 1
ATOM 812 C CA . GLY A 1 102 ? -10.469 4.411 2.741 1.00 94.75 102 GLY A CA 1
ATOM 813 C C . GLY A 1 102 ? -8.977 4.389 3.082 1.00 94.75 102 GLY A C 1
ATOM 814 O O . GLY A 1 102 ? -8.142 4.609 2.207 1.00 94.75 102 GLY A O 1
ATOM 815 N N . ALA A 1 103 ? -8.630 4.046 4.324 1.00 94.81 103 ALA A N 1
ATOM 816 C CA . ALA A 1 103 ? -7.244 3.948 4.771 1.00 94.81 103 ALA A CA 1
ATOM 817 C C . ALA A 1 103 ? -6.480 2.808 4.079 1.00 94.81 103 ALA A C 1
ATOM 819 O O . ALA A 1 103 ? -5.327 2.997 3.704 1.00 94.81 103 ALA A O 1
ATOM 820 N N . LEU A 1 104 ? -7.109 1.645 3.871 1.00 95.69 104 LEU A N 1
ATOM 821 C CA . LEU A 1 104 ? -6.503 0.510 3.161 1.00 95.69 104 LEU A CA 1
ATOM 822 C C . LEU A 1 104 ? -6.422 0.729 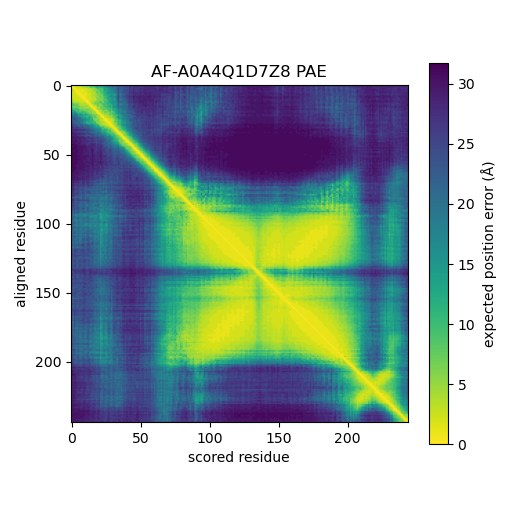1.645 1.00 95.69 104 LEU A C 1
ATOM 824 O O . LEU A 1 104 ? -5.492 0.239 1.008 1.00 95.69 104 LEU A O 1
ATOM 828 N N . ALA A 1 105 ? -7.347 1.493 1.060 1.00 96.56 105 ALA A N 1
ATOM 829 C CA . ALA A 1 105 ? -7.352 1.776 -0.372 1.00 96.56 105 ALA A CA 1
ATOM 830 C C . ALA A 1 105 ? -6.093 2.529 -0.822 1.00 96.56 105 ALA A C 1
ATOM 832 O O . ALA A 1 105 ? -5.617 2.289 -1.930 1.00 96.56 105 ALA A O 1
ATOM 833 N N . ILE A 1 106 ? -5.526 3.393 0.028 1.00 97.25 106 ILE A N 1
ATOM 834 C CA . ILE A 1 106 ? -4.316 4.168 -0.282 1.00 97.25 106 ILE A CA 1
ATOM 835 C C . ILE A 1 106 ? -3.115 3.245 -0.570 1.00 97.25 106 ILE A C 1
ATOM 837 O O . ILE A 1 106 ? -2.645 3.254 -1.710 1.00 97.25 106 ILE A O 1
ATOM 841 N N . PRO A 1 107 ? -2.628 2.411 0.376 1.00 97.69 107 PRO A N 1
ATOM 842 C CA . PRO A 1 107 ? -1.506 1.514 0.120 1.00 97.69 107 PRO A CA 1
ATOM 843 C C . PRO A 1 107 ? -1.821 0.466 -0.954 1.00 97.69 107 PRO A C 1
ATOM 845 O O . PRO A 1 107 ? -0.931 0.067 -1.701 1.00 97.69 107 PRO A O 1
ATOM 848 N N . THR A 1 108 ? -3.079 0.035 -1.099 1.00 97.81 108 THR A N 1
ATOM 849 C CA . THR A 1 108 ? -3.466 -0.863 -2.198 1.00 97.81 108 THR A CA 1
ATOM 850 C C . THR A 1 108 ? -3.316 -0.187 -3.563 1.00 97.81 108 THR A C 1
ATOM 852 O O . THR A 1 108 ? -2.721 -0.765 -4.475 1.00 97.81 108 THR A O 1
ATOM 855 N N . ALA A 1 109 ? -3.804 1.045 -3.719 1.00 98.12 109 ALA A N 1
ATOM 856 C CA . ALA A 1 109 ? -3.685 1.793 -4.966 1.00 98.12 109 ALA A CA 1
ATOM 857 C C . ALA A 1 109 ? -2.220 2.107 -5.294 1.00 98.12 109 ALA A C 1
ATOM 859 O O . ALA A 1 109 ? -1.785 1.892 -6.430 1.00 98.12 109 ALA A O 1
ATOM 860 N N . THR A 1 110 ? -1.428 2.537 -4.305 1.00 97.94 110 THR A N 1
ATOM 861 C CA . THR A 1 110 ? 0.004 2.780 -4.515 1.00 97.94 110 THR A CA 1
ATOM 862 C C . THR A 1 110 ? 0.744 1.486 -4.835 1.00 97.94 110 THR A C 1
ATOM 864 O O . THR A 1 110 ? 1.620 1.499 -5.694 1.00 97.94 110 THR A O 1
ATOM 867 N N . PHE A 1 111 ? 0.381 0.348 -4.236 1.00 98.44 111 PHE A N 1
ATOM 868 C CA . PHE A 1 111 ? 0.963 -0.947 -4.590 1.00 98.44 111 PHE A CA 1
ATOM 869 C C . PHE A 1 111 ? 0.711 -1.292 -6.060 1.00 98.44 111 PHE A C 1
ATOM 871 O O . PHE A 1 111 ? 1.650 -1.643 -6.772 1.00 98.44 111 PHE A O 1
ATOM 878 N N . ILE A 1 112 ? -0.533 -1.167 -6.534 1.00 98.50 112 ILE A N 1
ATOM 879 C CA . ILE A 1 112 ? -0.898 -1.473 -7.926 1.00 98.50 112 ILE A CA 1
ATOM 880 C C . ILE A 1 112 ? -0.135 -0.563 -8.890 1.00 98.50 112 ILE A C 1
ATOM 882 O O . ILE A 1 112 ? 0.455 -1.047 -9.863 1.00 98.50 112 ILE A O 1
ATOM 886 N N . PHE A 1 113 ? -0.106 0.739 -8.600 1.00 98.25 113 PHE A N 1
ATOM 887 C CA . PHE A 1 113 ? 0.639 1.722 -9.378 1.00 98.25 113 PHE A CA 1
ATOM 888 C C . PHE A 1 113 ? 2.129 1.361 -9.434 1.00 98.25 113 PHE A C 1
ATOM 890 O O . PHE A 1 113 ? 2.666 1.090 -10.510 1.00 98.25 113 PHE A O 1
ATOM 897 N N . ASN A 1 114 ? 2.782 1.241 -8.278 1.00 98.19 114 ASN A N 1
ATOM 898 C CA . ASN A 1 114 ? 4.212 0.960 -8.194 1.00 98.19 114 ASN A CA 1
ATOM 899 C C . ASN A 1 114 ? 4.575 -0.395 -8.812 1.00 98.19 114 ASN A C 1
ATOM 901 O O . ASN A 1 114 ? 5.581 -0.502 -9.504 1.00 98.19 114 ASN A O 1
ATOM 905 N N . ASN A 1 115 ? 3.746 -1.428 -8.643 1.00 98.38 115 ASN A N 1
ATOM 906 C CA . ASN A 1 115 ? 3.976 -2.739 -9.248 1.00 98.38 115 ASN A CA 1
ATOM 907 C C . ASN A 1 115 ? 3.856 -2.704 -10.780 1.00 98.38 115 ASN A C 1
ATOM 909 O O . ASN A 1 115 ? 4.626 -3.362 -11.480 1.00 98.38 115 ASN A O 1
ATOM 913 N N . THR A 1 116 ? 2.913 -1.924 -11.312 1.00 98.19 116 THR A N 1
ATOM 914 C CA . THR A 1 116 ? 2.746 -1.749 -12.761 1.00 98.19 116 THR A CA 1
ATOM 915 C C . THR A 1 116 ? 3.961 -1.053 -13.363 1.00 98.19 116 THR A C 1
ATOM 917 O O . THR A 1 116 ? 4.543 -1.540 -14.334 1.00 98.19 116 THR A O 1
ATOM 920 N N . TYR A 1 117 ? 4.396 0.052 -12.758 1.00 97.75 117 TYR A N 1
ATOM 921 C CA . TYR A 1 117 ? 5.563 0.796 -13.225 1.00 97.75 117 TYR A CA 1
ATOM 922 C C . TYR A 1 117 ? 6.874 0.041 -12.991 1.00 97.75 117 TYR A C 1
ATOM 924 O O . TYR A 1 117 ? 7.747 0.077 -13.854 1.00 97.75 117 TYR A O 1
ATOM 932 N N . TYR A 1 118 ? 6.981 -0.740 -11.914 1.00 98.12 118 TYR A N 1
ATOM 933 C CA . TYR A 1 118 ? 8.086 -1.673 -11.696 1.00 98.12 118 TYR A CA 1
ATOM 934 C C . TYR A 1 118 ? 8.211 -2.679 -12.845 1.00 98.12 118 TYR A C 1
ATOM 936 O O . TYR A 1 118 ? 9.303 -2.851 -13.383 1.00 98.12 118 TYR A O 1
ATOM 944 N N . LYS A 1 119 ? 7.108 -3.321 -13.259 1.00 98.06 119 LYS A N 1
ATOM 945 C CA . LYS A 1 119 ? 7.114 -4.285 -14.374 1.00 98.06 119 LYS A CA 1
ATOM 946 C C . LYS A 1 119 ? 7.526 -3.628 -15.690 1.00 98.06 119 LYS A C 1
ATOM 948 O O . LYS A 1 119 ? 8.352 -4.180 -16.409 1.00 98.06 119 LYS A O 1
ATOM 953 N N . ARG A 1 120 ? 6.997 -2.434 -15.977 1.00 97.50 120 ARG A N 1
ATOM 954 C CA . ARG A 1 120 ? 7.355 -1.659 -17.176 1.00 97.50 120 ARG A CA 1
ATOM 955 C C . ARG A 1 120 ? 8.832 -1.255 -17.178 1.00 97.50 120 ARG A C 1
ATOM 957 O O . ARG A 1 120 ? 9.510 -1.456 -18.178 1.00 97.50 120 ARG A O 1
ATOM 964 N N . ALA A 1 121 ? 9.341 -0.747 -16.057 1.00 97.38 121 ALA A N 1
ATOM 965 C CA . ALA A 1 121 ? 10.744 -0.364 -15.911 1.00 97.38 121 ALA A CA 1
ATOM 966 C C . ALA A 1 121 ? 11.685 -1.577 -15.968 1.00 97.38 121 ALA A C 1
ATOM 968 O O . ALA A 1 121 ? 12.758 -1.495 -16.555 1.00 97.38 121 ALA A O 1
ATOM 969 N N . LYS A 1 122 ? 11.274 -2.719 -15.400 1.00 97.12 122 LYS A N 1
ATOM 970 C CA . LYS A 1 122 ? 12.002 -3.990 -15.505 1.00 97.12 122 LYS A CA 1
ATOM 971 C C . LYS A 1 122 ? 12.108 -4.445 -16.962 1.00 97.12 122 LYS A C 1
ATOM 973 O O . LYS A 1 122 ? 13.211 -4.738 -17.404 1.00 97.12 122 LYS A O 1
ATOM 978 N N . TYR A 1 123 ? 10.997 -4.442 -17.698 1.00 97.25 123 TYR A N 1
ATOM 979 C CA . TYR A 1 123 ? 10.992 -4.794 -19.118 1.00 97.25 123 TYR A CA 1
ATOM 980 C C . TYR A 1 123 ? 11.883 -3.850 -19.940 1.00 97.25 123 TYR A C 1
ATOM 982 O O . TYR A 1 123 ? 12.707 -4.308 -20.725 1.00 97.25 123 TYR A O 1
ATOM 990 N N . ALA A 1 124 ? 11.769 -2.534 -19.722 1.00 96.44 124 ALA A N 1
ATOM 991 C CA . ALA A 1 124 ? 12.594 -1.543 -20.413 1.00 96.44 124 ALA A CA 1
ATOM 992 C C . ALA A 1 124 ? 14.091 -1.731 -20.125 1.00 96.44 124 ALA A C 1
ATOM 994 O O . ALA A 1 124 ? 14.901 -1.709 -21.047 1.00 96.44 124 ALA A O 1
ATOM 995 N N . TYR A 1 125 ? 14.450 -1.986 -18.863 1.00 96.00 125 TYR A N 1
ATOM 996 C CA . TYR A 1 125 ? 15.820 -2.314 -18.478 1.00 96.00 125 TYR A CA 1
ATOM 997 C C . TYR A 1 125 ? 16.342 -3.548 -19.221 1.00 96.00 125 TYR A C 1
ATOM 999 O O . TYR A 1 125 ? 17.427 -3.493 -19.783 1.00 96.00 125 TYR A O 1
ATOM 1007 N N . GLU A 1 126 ? 15.576 -4.641 -19.244 1.00 94.19 126 GLU A N 1
ATOM 1008 C CA . GLU A 1 126 ? 15.973 -5.889 -19.909 1.00 94.19 126 GLU A CA 1
ATOM 1009 C C . GLU A 1 126 ? 16.127 -5.709 -21.425 1.00 94.19 126 GLU A C 1
ATOM 1011 O O . GLU A 1 126 ? 17.082 -6.219 -22.007 1.00 94.19 126 GLU A O 1
ATOM 1016 N N . ALA A 1 127 ? 15.228 -4.946 -22.055 1.00 94.00 127 ALA A N 1
ATOM 1017 C CA . ALA A 1 127 ? 15.286 -4.642 -23.481 1.00 94.00 127 ALA A CA 1
ATOM 1018 C C . ALA A 1 127 ? 16.504 -3.778 -23.841 1.00 94.00 127 ALA A C 1
ATOM 1020 O O . ALA A 1 127 ? 17.213 -4.093 -24.792 1.00 94.00 127 ALA A O 1
ATOM 1021 N N . VAL A 1 128 ? 16.776 -2.714 -23.076 1.00 93.19 128 VAL A N 1
ATOM 1022 C CA . VAL A 1 128 ? 17.948 -1.857 -23.317 1.00 93.19 128 VAL A CA 1
ATOM 1023 C C . VAL A 1 128 ? 19.241 -2.592 -23.005 1.00 93.19 128 VAL A C 1
ATOM 1025 O O . VAL A 1 128 ? 20.180 -2.496 -23.782 1.00 93.19 128 VAL A O 1
ATOM 1028 N N . TYR A 1 129 ? 19.287 -3.366 -21.921 1.00 92.31 129 TYR A N 1
ATOM 1029 C CA . TYR A 1 129 ? 20.464 -4.155 -21.572 1.00 92.31 129 TYR A CA 1
ATOM 1030 C C . TYR A 1 129 ? 20.828 -5.129 -22.700 1.00 92.31 129 TYR A C 1
ATOM 1032 O O . TYR A 1 129 ? 21.949 -5.077 -23.195 1.00 92.31 129 TYR A O 1
ATOM 1040 N N . ALA A 1 130 ? 19.864 -5.908 -23.204 1.00 90.50 130 ALA A N 1
ATOM 1041 C CA . ALA A 1 130 ? 20.070 -6.809 -24.344 1.00 90.50 130 ALA A CA 1
ATOM 1042 C C . ALA A 1 130 ? 20.449 -6.081 -25.652 1.00 90.50 130 ALA A C 1
ATOM 1044 O O . ALA A 1 130 ? 21.188 -6.621 -26.471 1.00 90.50 130 ALA A O 1
ATOM 1045 N N . ALA A 1 131 ? 19.983 -4.842 -25.832 1.00 89.31 131 ALA A N 1
ATOM 1046 C CA . ALA A 1 131 ? 20.324 -4.004 -26.980 1.00 89.31 131 ALA A CA 1
ATOM 1047 C C . ALA A 1 131 ? 21.670 -3.263 -26.843 1.00 89.31 131 ALA A C 1
ATOM 1049 O O . ALA A 1 131 ? 22.099 -2.599 -27.788 1.00 89.31 131 ALA A O 1
ATOM 1050 N N . THR A 1 132 ? 22.320 -3.335 -25.679 1.00 86.00 132 THR A N 1
ATOM 1051 C CA . THR A 1 132 ? 23.638 -2.726 -25.420 1.00 86.00 132 THR A CA 1
ATOM 1052 C C . THR A 1 132 ? 24.727 -3.752 -25.139 1.00 86.00 132 THR A C 1
ATOM 1054 O O . THR A 1 132 ? 25.899 -3.469 -25.361 1.00 86.00 132 THR A O 1
ATOM 1057 N N . THR A 1 133 ? 24.355 -4.931 -24.645 1.00 84.25 133 THR A N 1
ATOM 1058 C CA . THR A 1 133 ? 25.271 -6.025 -24.347 1.00 84.25 133 THR A CA 1
ATOM 1059 C C . THR A 1 133 ? 25.324 -6.970 -25.535 1.00 84.25 133 THR A C 1
ATOM 1061 O O . THR A 1 133 ? 24.306 -7.505 -25.966 1.00 84.25 133 THR A O 1
ATOM 1064 N N . GLU A 1 134 ? 26.525 -7.170 -26.057 1.00 79.69 134 GLU A N 1
ATOM 1065 C CA . GLU A 1 134 ? 26.796 -8.147 -27.101 1.00 79.69 134 GLU A CA 1
ATOM 1066 C C . GLU A 1 134 ? 26.816 -9.551 -26.489 1.00 79.69 134 GLU A C 1
ATOM 1068 O O . GLU A 1 134 ? 27.547 -9.812 -25.532 1.00 79.69 134 GLU A O 1
ATOM 1073 N N . ILE A 1 135 ? 25.993 -10.449 -27.025 1.00 73.06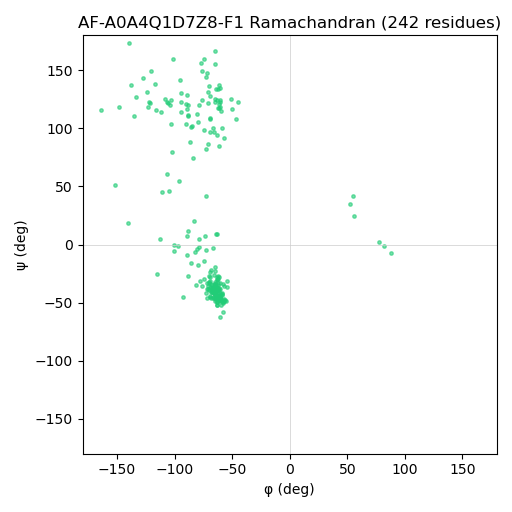 135 ILE A N 1
ATOM 1074 C CA . ILE A 1 135 ? 26.025 -11.878 -26.707 1.00 73.06 135 ILE A CA 1
ATOM 1075 C C . ILE A 1 135 ? 26.272 -12.599 -28.033 1.00 73.06 135 ILE A C 1
ATOM 1077 O O . ILE A 1 135 ? 25.528 -12.402 -28.993 1.00 73.06 135 ILE A O 1
ATOM 1081 N N . ASP A 1 136 ? 27.350 -13.380 -28.114 1.00 77.62 136 ASP A N 1
ATOM 1082 C CA . ASP A 1 136 ? 27.751 -14.130 -29.316 1.00 77.62 136 ASP A CA 1
ATOM 1083 C C . ASP A 1 136 ? 27.913 -13.273 -30.590 1.00 77.62 136 ASP A C 1
ATOM 1085 O O . ASP A 1 136 ? 27.472 -13.652 -31.679 1.00 77.62 136 ASP A O 1
ATOM 1089 N N . GLY A 1 137 ? 28.514 -12.083 -30.479 1.00 76.06 137 GLY A N 1
ATOM 1090 C CA . GLY A 1 137 ? 28.725 -11.212 -31.644 1.00 76.06 137 GLY A CA 1
ATOM 1091 C C . GLY A 1 137 ? 27.481 -10.446 -32.100 1.00 76.06 137 GLY A C 1
ATOM 1092 O O . GLY A 1 137 ? 27.512 -9.768 -33.128 1.00 76.06 137 GLY A O 1
ATOM 1093 N N . LYS A 1 138 ? 26.348 -10.599 -31.399 1.00 76.94 138 LYS A N 1
ATOM 1094 C CA . LYS A 1 138 ? 25.050 -10.060 -31.811 1.00 76.94 138 LYS A CA 1
ATOM 1095 C C . LYS A 1 138 ? 24.415 -9.239 -30.700 1.00 76.94 138 LYS A C 1
ATOM 1097 O O . LYS A 1 138 ? 24.482 -9.564 -29.519 1.00 76.94 138 LYS A O 1
ATOM 1102 N N . VAL A 1 139 ? 23.750 -8.169 -31.121 1.00 83.12 139 VAL A N 1
ATOM 1103 C CA . VAL A 1 139 ? 22.961 -7.293 -30.257 1.00 83.12 139 VAL A CA 1
ATOM 1104 C C . VAL A 1 139 ? 21.484 -7.530 -30.551 1.00 83.12 139 VAL A C 1
ATOM 1106 O O . VAL A 1 139 ? 21.054 -7.402 -31.700 1.00 83.12 139 VAL A O 1
ATOM 1109 N N . ASP A 1 140 ? 20.695 -7.848 -29.525 1.00 82.62 140 ASP A N 1
ATOM 1110 C CA . ASP A 1 140 ? 19.257 -8.074 -29.677 1.00 82.62 140 ASP A CA 1
ATOM 1111 C C . ASP A 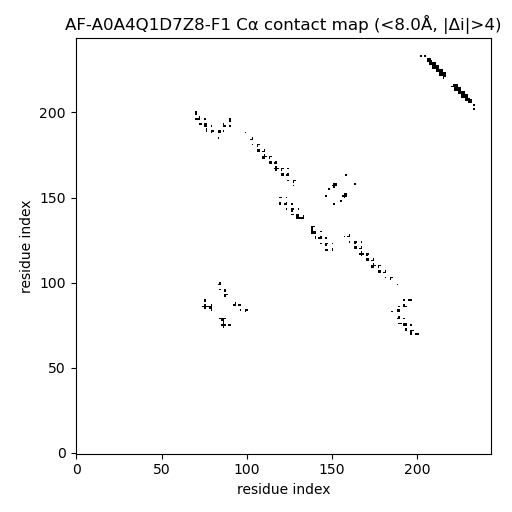1 140 ? 18.478 -6.768 -29.479 1.00 82.62 140 ASP A C 1
ATOM 1113 O O . ASP A 1 140 ? 18.267 -6.292 -28.363 1.00 82.62 140 ASP A O 1
ATOM 1117 N N . LYS A 1 141 ? 18.019 -6.185 -30.591 1.00 84.44 141 LYS A N 1
ATOM 1118 C CA . LYS A 1 141 ? 17.181 -4.974 -30.600 1.00 84.44 141 LYS A CA 1
ATOM 1119 C C . LYS A 1 141 ? 15.683 -5.276 -30.710 1.00 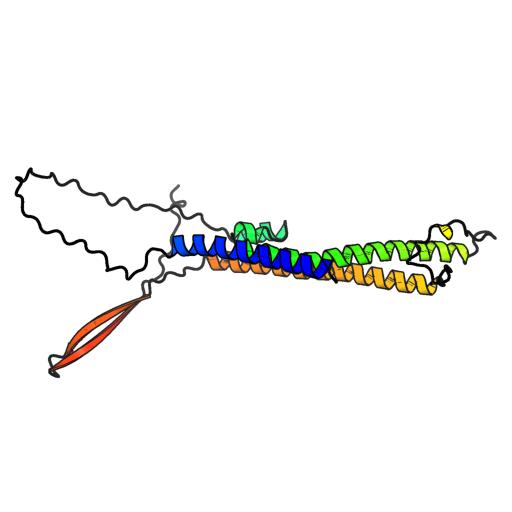84.44 141 LYS A C 1
ATOM 1121 O O . LYS A 1 141 ? 14.879 -4.345 -30.685 1.00 84.44 141 LYS A O 1
ATOM 1126 N N . SER A 1 142 ? 15.287 -6.548 -30.809 1.00 86.62 142 SER A N 1
ATOM 1127 C CA . SER A 1 142 ? 13.900 -6.958 -31.089 1.00 86.62 142 SER A CA 1
ATOM 1128 C C . SER A 1 142 ? 12.902 -6.529 -30.011 1.00 86.62 142 SER A C 1
ATOM 1130 O O . SER A 1 142 ? 11.727 -6.312 -30.300 1.00 86.62 142 SER A O 1
ATOM 1132 N N . LYS A 1 143 ? 13.365 -6.367 -28.766 1.00 87.44 143 LYS A N 1
ATOM 1133 C CA . LYS A 1 143 ? 12.524 -6.024 -27.608 1.00 87.44 143 LYS A CA 1
ATOM 1134 C C . LYS A 1 143 ? 12.288 -4.524 -27.429 1.00 87.44 143 LYS A C 1
ATOM 1136 O O . LYS A 1 143 ? 11.363 -4.158 -26.699 1.00 87.44 143 LYS A O 1
ATOM 1141 N N . LEU A 1 144 ? 13.083 -3.669 -28.085 1.00 87.94 144 LEU A N 1
ATOM 1142 C CA . LEU A 1 144 ? 12.994 -2.207 -27.963 1.00 87.94 144 LEU A CA 1
ATOM 1143 C C . LEU A 1 144 ? 11.612 -1.645 -28.354 1.00 87.94 144 LEU A C 1
ATOM 1145 O O . LEU A 1 144 ? 11.090 -0.830 -27.594 1.00 87.94 144 LEU A O 1
ATOM 1149 N N . PRO A 1 145 ? 10.953 -2.098 -29.443 1.00 89.25 145 PRO A N 1
ATOM 1150 C CA . PRO A 1 145 ? 9.616 -1.616 -29.804 1.00 89.25 145 PRO A CA 1
ATOM 1151 C C . PRO A 1 145 ? 8.525 -1.967 -28.781 1.00 89.25 145 PRO A C 1
ATOM 1153 O O . PRO A 1 145 ? 7.474 -1.337 -28.764 1.00 89.25 145 PRO A O 1
ATOM 1156 N N . GLY A 1 146 ? 8.757 -2.966 -27.920 1.00 90.38 146 GLY A N 1
ATOM 1157 C CA . GLY A 1 146 ? 7.813 -3.363 -26.870 1.00 90.38 146 GLY A CA 1
ATOM 1158 C C . GLY A 1 146 ? 7.865 -2.487 -25.613 1.00 90.38 146 GLY A C 1
ATOM 1159 O O . GLY A 1 146 ? 7.095 -2.715 -24.678 1.00 90.38 146 GLY A O 1
ATOM 1160 N N . ILE A 1 147 ? 8.782 -1.515 -25.540 1.00 93.69 147 ILE A N 1
ATOM 1161 C CA . ILE A 1 147 ? 8.889 -0.615 -24.388 1.00 93.69 147 ILE A CA 1
ATOM 1162 C C . ILE A 1 147 ? 7.667 0.307 -24.358 1.00 93.69 147 ILE A C 1
ATOM 1164 O O . ILE A 1 147 ? 7.341 0.985 -25.327 1.00 93.69 147 ILE A O 1
ATOM 1168 N N . HIS A 1 148 ? 6.990 0.351 -23.210 1.00 94.31 148 HIS A N 1
ATOM 1169 C CA . HIS A 1 148 ? 5.810 1.193 -23.040 1.00 94.31 148 HIS A CA 1
ATOM 1170 C C . HIS A 1 148 ? 6.166 2.686 -23.225 1.00 94.31 148 HIS A C 1
ATOM 1172 O O . HIS A 1 148 ? 7.141 3.129 -22.614 1.00 94.31 148 HIS A O 1
ATOM 1178 N N . PRO A 1 149 ? 5.357 3.496 -23.939 1.00 94.25 149 PRO A N 1
ATOM 1179 C CA . PRO A 1 149 ? 5.672 4.904 -24.220 1.00 94.25 149 PRO A CA 1
ATOM 1180 C C . PRO A 1 149 ? 5.962 5.755 -22.978 1.00 94.25 149 PRO A C 1
ATOM 1182 O O . PRO A 1 149 ? 6.810 6.634 -23.003 1.00 94.25 149 PRO A O 1
ATOM 1185 N N . SER A 1 150 ? 5.330 5.441 -21.841 1.00 93.44 150 SER A N 1
ATOM 1186 C CA . SER A 1 150 ? 5.600 6.117 -20.557 1.00 93.44 150 SER A CA 1
ATOM 1187 C C . SER A 1 150 ? 7.004 5.873 -19.979 1.00 93.44 150 SER A C 1
ATOM 1189 O O . SER A 1 150 ? 7.281 6.324 -18.873 1.00 93.44 150 SER A O 1
ATOM 1191 N N . MET A 1 151 ? 7.821 5.045 -20.628 1.00 94.38 151 MET A N 1
ATOM 1192 C CA . MET A 1 151 ? 9.196 4.718 -20.245 1.00 94.38 151 MET A CA 1
ATOM 1193 C C . MET A 1 151 ? 10.201 5.258 -21.268 1.00 94.38 151 MET A C 1
ATOM 1195 O O . MET A 1 151 ? 11.386 4.966 -21.155 1.00 94.38 151 MET A O 1
ATOM 1199 N N . LEU A 1 152 ? 9.753 6.010 -22.271 1.00 94.81 152 LEU A N 1
ATOM 1200 C CA . LEU A 1 152 ? 10.605 6.656 -23.262 1.00 94.81 152 LEU A CA 1
ATOM 1201 C C . LEU A 1 152 ? 10.762 8.138 -22.915 1.00 94.81 152 LEU A C 1
ATOM 1203 O O . LEU A 1 152 ? 9.963 8.705 -22.167 1.00 94.81 152 LEU A O 1
ATOM 1207 N N . LYS A 1 153 ? 11.814 8.755 -23.445 1.00 94.56 153 LYS A N 1
ATOM 1208 C CA . LYS A 1 153 ? 11.970 10.209 -23.432 1.00 94.56 153 LYS A CA 1
ATOM 1209 C C . LYS A 1 153 ? 10.871 10.858 -24.277 1.00 94.56 153 LYS A C 1
ATOM 1211 O O . LYS A 1 153 ? 10.222 10.205 -25.091 1.00 94.56 153 LYS A O 1
ATOM 1216 N N . GLU A 1 154 ? 10.720 12.171 -24.143 1.00 92.44 154 GLU A N 1
ATOM 1217 C CA . GLU A 1 154 ? 9.755 12.953 -24.927 1.00 92.44 154 GLU A CA 1
ATOM 1218 C C . GLU A 1 154 ? 9.976 12.829 -26.446 1.00 92.44 154 GLU A C 1
ATOM 1220 O O . GLU A 1 154 ? 9.019 12.762 -27.209 1.00 92.44 154 GLU A O 1
ATOM 1225 N N . ASN A 1 155 ? 11.233 12.698 -26.882 1.00 92.88 155 ASN A N 1
ATOM 1226 C CA . ASN A 1 155 ? 11.600 12.470 -28.283 1.00 92.88 155 ASN A CA 1
ATOM 1227 C C . ASN A 1 155 ? 11.421 11.007 -28.752 1.00 92.88 155 ASN A C 1
ATOM 1229 O O . ASN A 1 155 ? 11.807 10.678 -29.870 1.00 92.88 155 ASN A O 1
ATOM 1233 N N . GLY A 1 156 ? 10.877 10.119 -27.912 1.00 91.19 156 GLY A N 1
ATOM 1234 C CA . GLY A 1 156 ? 10.669 8.700 -28.218 1.00 91.19 156 GLY A CA 1
ATOM 1235 C C . GLY A 1 156 ? 11.901 7.809 -28.035 1.00 91.19 156 GLY A C 1
ATOM 1236 O O . GLY A 1 156 ? 11.809 6.596 -28.212 1.00 91.19 156 GLY A O 1
ATOM 1237 N N . GLU A 1 157 ? 13.050 8.365 -27.649 1.00 91.94 157 GLU A N 1
ATOM 1238 C CA . GLU A 1 157 ? 14.259 7.576 -27.412 1.00 91.94 157 GLU A CA 1
ATOM 1239 C C . GLU A 1 157 ? 14.232 6.839 -26.070 1.00 91.94 157 GLU A C 1
ATOM 1241 O O . GLU A 1 157 ? 13.605 7.260 -25.093 1.00 91.94 157 GLU A O 1
ATOM 1246 N N . THR A 1 158 ? 15.006 5.760 -25.983 1.00 92.94 158 THR A N 1
ATOM 1247 C CA . THR A 1 158 ? 15.228 5.040 -24.728 1.00 92.94 158 THR A CA 1
ATOM 1248 C C . THR A 1 158 ? 16.203 5.773 -23.809 1.00 92.94 158 THR A C 1
ATOM 1250 O O . THR A 1 158 ? 17.152 6.426 -24.252 1.00 92.94 158 THR A O 1
ATOM 1253 N N . TYR A 1 159 ? 16.017 5.612 -22.502 1.00 93.44 159 TYR A N 1
ATOM 1254 C CA . TYR A 1 159 ? 17.019 5.986 -21.504 1.00 93.44 159 TYR A CA 1
ATOM 1255 C C . TYR A 1 159 ? 18.184 4.974 -21.478 1.00 93.44 159 TYR A C 1
ATOM 1257 O O . TYR A 1 159 ? 18.018 3.836 -21.920 1.00 93.44 159 TYR A O 1
ATOM 1265 N N . PRO A 1 160 ? 19.368 5.337 -20.951 1.00 93.38 160 PRO A N 1
ATOM 1266 C CA . PRO A 1 160 ? 20.432 4.360 -20.731 1.00 93.38 160 PRO A CA 1
ATOM 1267 C C . PRO A 1 160 ? 20.018 3.311 -19.683 1.00 93.38 160 PRO A C 1
ATOM 1269 O O . PRO A 1 160 ? 19.187 3.572 -18.807 1.00 93.38 160 PRO A O 1
ATOM 1272 N N . ALA A 1 161 ? 20.630 2.122 -19.736 1.00 93.06 161 ALA A N 1
ATOM 1273 C CA . ALA A 1 161 ? 20.295 1.002 -18.848 1.00 93.06 161 ALA A CA 1
ATOM 1274 C C . ALA A 1 161 ? 20.377 1.370 -17.351 1.00 93.06 161 ALA A C 1
ATOM 1276 O O . ALA A 1 161 ? 19.529 0.951 -16.563 1.00 93.06 161 ALA A O 1
ATOM 1277 N N . SER A 1 162 ? 21.340 2.209 -16.957 1.00 95.38 162 SER A N 1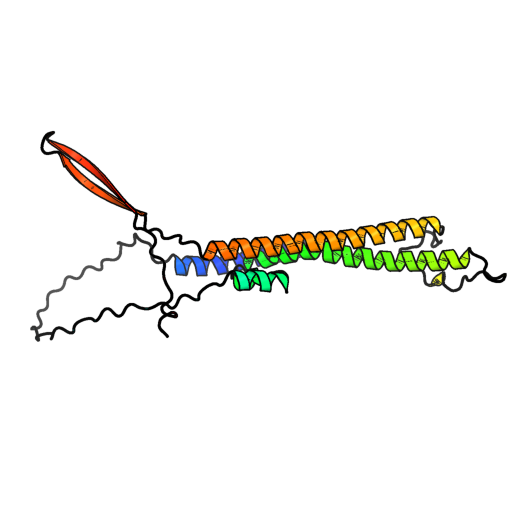
ATOM 1278 C CA . SER A 1 162 ? 21.493 2.701 -15.579 1.00 95.38 162 SER A CA 1
ATOM 1279 C C . SER A 1 162 ? 20.286 3.517 -15.096 1.00 95.38 162 SER A C 1
ATOM 1281 O O . SER A 1 162 ? 19.834 3.349 -13.962 1.00 95.38 162 SER A O 1
ATOM 1283 N N . SER A 1 163 ? 19.693 4.347 -15.958 1.00 96.06 163 SER A N 1
ATOM 1284 C CA . SER A 1 163 ? 18.474 5.094 -15.633 1.00 96.06 163 SER A CA 1
ATOM 1285 C C . SER A 1 163 ? 17.292 4.154 -15.408 1.00 96.06 163 SER A C 1
ATOM 1287 O O . SER A 1 163 ? 16.598 4.280 -14.398 1.00 96.06 163 SER A O 1
ATOM 1289 N N . TYR A 1 164 ? 17.088 3.162 -16.282 1.00 96.12 164 TYR A N 1
ATOM 1290 C CA . TYR A 1 164 ? 16.022 2.173 -16.088 1.00 96.12 164 TYR A CA 1
ATOM 1291 C C . TYR A 1 164 ? 16.234 1.309 -14.845 1.00 96.12 164 TYR A C 1
ATOM 1293 O O . TYR A 1 164 ? 15.266 0.973 -14.164 1.00 96.12 164 TYR A O 1
ATOM 1301 N N . GLN A 1 165 ? 17.484 0.989 -14.504 1.00 96.75 165 GLN A N 1
ATOM 1302 C CA . GLN A 1 165 ? 17.820 0.286 -13.268 1.00 96.75 165 GLN A CA 1
ATOM 1303 C C . GLN A 1 165 ? 17.402 1.087 -12.033 1.00 96.75 165 GLN A C 1
ATOM 1305 O O . GLN A 1 165 ? 16.773 0.527 -11.132 1.00 96.75 165 GLN A O 1
ATOM 1310 N N . ASN A 1 166 ? 17.703 2.387 -12.007 1.00 97.88 166 ASN A N 1
ATOM 1311 C CA . ASN A 1 166 ? 17.315 3.273 -10.911 1.00 97.88 166 ASN A CA 1
ATOM 1312 C C . ASN A 1 166 ? 15.791 3.379 -10.804 1.00 97.88 166 ASN A C 1
ATOM 1314 O O . ASN A 1 166 ? 15.238 3.109 -9.742 1.00 97.88 166 ASN A O 1
ATOM 1318 N N . ILE A 1 167 ? 15.104 3.647 -11.920 1.00 96.75 167 ILE A N 1
ATOM 1319 C CA . ILE A 1 167 ? 13.636 3.727 -11.979 1.00 96.75 167 ILE A CA 1
ATOM 1320 C C . ILE A 1 167 ? 12.998 2.422 -11.476 1.00 96.75 167 ILE A C 1
ATOM 1322 O O . ILE A 1 167 ? 12.108 2.437 -10.623 1.00 96.75 167 ILE A O 1
ATOM 1326 N N . ARG A 1 168 ? 13.480 1.269 -11.957 1.00 97.38 168 ARG A N 1
ATOM 1327 C CA . ARG A 1 168 ? 13.031 -0.057 -11.513 1.00 97.38 168 ARG A CA 1
ATOM 1328 C C . ARG A 1 168 ? 13.215 -0.229 -10.007 1.00 97.38 168 ARG A C 1
ATOM 1330 O O . ARG A 1 168 ? 12.302 -0.712 -9.339 1.00 97.38 168 ARG A O 1
ATOM 1337 N N . ASN A 1 169 ? 14.381 0.131 -9.476 1.00 98.19 169 ASN A N 1
ATOM 1338 C CA . ASN A 1 169 ? 14.686 -0.020 -8.056 1.00 98.19 169 ASN A CA 1
ATOM 1339 C C . ASN A 1 169 ? 13.796 0.878 -7.187 1.00 98.19 169 ASN A C 1
ATOM 1341 O O . ASN A 1 169 ? 13.271 0.394 -6.185 1.00 98.19 169 ASN A O 1
ATOM 1345 N N . SER A 1 170 ? 13.551 2.122 -7.605 1.00 98.12 170 SER A N 1
ATOM 1346 C CA . SER A 1 170 ? 12.640 3.042 -6.919 1.00 98.12 170 SER A CA 1
ATOM 1347 C C . SER A 1 170 ? 11.209 2.501 -6.872 1.00 98.12 170 SER A C 1
ATOM 1349 O O . SER A 1 170 ? 10.613 2.448 -5.799 1.00 98.12 170 SER A O 1
ATOM 1351 N N . TYR A 1 171 ? 10.666 2.011 -7.994 1.00 98.25 171 TYR A N 1
ATOM 1352 C CA . TYR A 1 171 ? 9.317 1.427 -8.007 1.00 98.25 171 TYR A CA 1
ATOM 1353 C C . TYR A 1 171 ? 9.222 0.111 -7.230 1.00 98.25 171 TYR A C 1
ATOM 1355 O O . TYR A 1 171 ? 8.199 -0.151 -6.596 1.00 98.25 171 TYR A O 1
ATOM 1363 N N . ARG A 1 172 ? 10.283 -0.708 -7.229 1.00 98.31 172 ARG A N 1
ATOM 1364 C CA . ARG A 1 172 ? 10.363 -1.903 -6.375 1.00 98.31 172 ARG A CA 1
ATOM 1365 C C . ARG A 1 172 ? 10.257 -1.511 -4.902 1.00 98.31 172 ARG A C 1
ATOM 1367 O O . ARG A 1 172 ? 9.396 -2.026 -4.202 1.00 98.31 172 ARG A O 1
ATOM 1374 N N . GLN A 1 173 ? 11.080 -0.560 -4.468 1.00 98.38 173 GLN A N 1
ATOM 1375 C CA . GLN A 1 173 ? 11.095 -0.077 -3.091 1.00 98.38 173 GLN A CA 1
ATOM 1376 C C . GLN A 1 173 ? 9.750 0.546 -2.689 1.00 98.38 173 GLN A C 1
ATOM 1378 O O . GLN A 1 173 ? 9.210 0.220 -1.637 1.00 98.38 173 GLN A O 1
ATOM 1383 N N . ALA A 1 174 ? 9.157 1.382 -3.544 1.00 97.62 174 ALA A N 1
ATOM 1384 C CA . ALA A 1 174 ? 7.862 2.011 -3.282 1.00 97.62 174 ALA A CA 1
ATOM 1385 C C . ALA A 1 174 ? 6.703 0.998 -3.208 1.00 97.62 174 ALA A C 1
ATOM 1387 O O . ALA A 1 174 ? 5.786 1.144 -2.393 1.00 97.62 174 ALA A O 1
ATOM 1388 N N . ARG A 1 175 ? 6.744 -0.062 -4.027 1.00 97.75 175 ARG A N 1
ATOM 1389 C CA . ARG A 1 175 ? 5.809 -1.190 -3.928 1.00 97.75 175 ARG A CA 1
ATOM 1390 C C . ARG A 1 175 ? 5.968 -1.902 -2.587 1.00 97.75 175 ARG A C 1
ATOM 1392 O O . ARG A 1 175 ? 4.966 -2.159 -1.928 1.00 97.75 175 ARG A O 1
ATOM 1399 N N . ASP A 1 176 ? 7.200 -2.184 -2.178 1.00 97.94 176 ASP A N 1
ATOM 1400 C CA . ASP A 1 176 ? 7.482 -2.888 -0.925 1.00 97.94 176 ASP A CA 1
ATOM 1401 C C . ASP A 1 176 ? 7.047 -2.037 0.291 1.00 97.94 176 ASP A C 1
ATOM 1403 O O . ASP A 1 176 ? 6.415 -2.550 1.214 1.00 97.94 176 ASP A O 1
ATOM 1407 N N . TYR A 1 177 ? 7.233 -0.712 0.239 1.00 98.19 177 TYR A N 1
ATOM 1408 C CA . TYR A 1 177 ? 6.658 0.217 1.222 1.00 98.19 177 TYR A CA 1
ATOM 1409 C C . TYR A 1 177 ? 5.133 0.229 1.224 1.00 98.19 177 TYR A C 1
ATOM 1411 O O . TYR A 1 177 ? 4.530 0.330 2.288 1.00 98.19 177 TYR A O 1
ATOM 1419 N N . SER A 1 178 ? 4.490 0.095 0.064 1.00 97.62 178 SER A N 1
ATOM 1420 C CA . SER A 1 178 ? 3.028 0.009 0.001 1.00 97.62 178 SER A CA 1
ATOM 1421 C C . SER A 1 178 ? 2.511 -1.239 0.730 1.00 97.62 178 SER A C 1
ATOM 1423 O O . SER A 1 178 ? 1.507 -1.161 1.433 1.00 97.62 178 SER A O 1
ATOM 1425 N N . VAL A 1 179 ? 3.223 -2.370 0.635 1.00 97.81 179 VAL A N 1
ATOM 1426 C CA . VAL A 1 179 ? 2.899 -3.588 1.404 1.00 97.81 179 VAL A CA 1
ATOM 1427 C C . VAL A 1 179 ? 3.091 -3.358 2.903 1.00 97.81 179 VAL A C 1
ATOM 1429 O O . VAL A 1 179 ? 2.213 -3.707 3.688 1.00 97.81 179 VAL A O 1
ATOM 1432 N N . LEU A 1 180 ? 4.199 -2.732 3.309 1.00 97.88 180 LEU A N 1
ATOM 1433 C CA . LEU A 1 180 ? 4.450 -2.411 4.716 1.00 97.88 180 LEU A CA 1
ATOM 1434 C C . LEU A 1 180 ? 3.339 -1.526 5.300 1.00 97.88 180 LEU A C 1
ATOM 1436 O O . LEU A 1 180 ? 2.784 -1.839 6.351 1.00 97.88 180 LEU A O 1
ATOM 1440 N N . TRP A 1 181 ? 2.969 -0.457 4.593 1.00 97.44 181 TRP A N 1
ATOM 1441 C CA . TRP A 1 181 ? 1.882 0.431 5.003 1.00 97.44 181 TRP A CA 1
ATOM 1442 C C . TRP A 1 181 ? 0.535 -0.281 5.067 1.00 97.44 181 TRP A C 1
ATOM 1444 O O . TRP A 1 181 ? -0.225 -0.051 6.006 1.00 97.44 181 TRP A O 1
ATOM 1454 N N . PHE A 1 182 ? 0.253 -1.178 4.120 1.00 97.06 182 PHE A N 1
ATOM 1455 C CA . PHE A 1 182 ? -0.948 -2.005 4.168 1.00 97.06 182 PHE A CA 1
ATOM 1456 C C . PHE A 1 182 ? -1.001 -2.836 5.455 1.00 97.06 182 PHE A C 1
ATOM 1458 O O . PHE A 1 182 ? -2.019 -2.825 6.143 1.00 97.06 182 PHE A O 1
ATOM 1465 N N . LEU A 1 183 ? 0.099 -3.505 5.817 1.00 96.19 183 LEU A N 1
ATOM 1466 C CA . LEU A 1 183 ? 0.177 -4.319 7.033 1.00 96.19 183 LEU A CA 1
ATOM 1467 C C . LEU A 1 183 ? 0.027 -3.483 8.309 1.00 96.19 183 LEU A C 1
ATOM 1469 O O . LEU A 1 183 ? -0.665 -3.912 9.229 1.00 96.19 183 LEU A O 1
ATOM 1473 N N . ILE A 1 184 ? 0.620 -2.287 8.360 1.00 96.88 184 ILE A N 1
ATOM 1474 C CA . ILE A 1 184 ? 0.482 -1.370 9.503 1.00 96.88 184 ILE A CA 1
ATOM 1475 C C . ILE A 1 184 ? -0.977 -0.935 9.674 1.00 96.88 184 ILE A C 1
ATOM 1477 O O . ILE A 1 184 ? -1.541 -1.076 10.759 1.00 96.88 184 ILE A O 1
ATOM 1481 N N . VAL A 1 185 ? -1.612 -0.439 8.606 1.00 95.44 185 VAL A N 1
ATOM 1482 C CA . VAL A 1 185 ? -3.014 0.011 8.645 1.00 95.44 185 VAL A CA 1
ATOM 1483 C C . VAL A 1 185 ? -3.945 -1.149 8.996 1.00 95.44 185 VAL A C 1
ATOM 1485 O O . VAL A 1 185 ? -4.858 -0.997 9.809 1.00 95.44 185 VAL A O 1
ATOM 1488 N N . TRP A 1 186 ? -3.692 -2.325 8.425 1.00 91.38 186 TRP A N 1
ATOM 1489 C CA . TRP A 1 186 ? -4.440 -3.532 8.740 1.00 91.38 186 TRP A CA 1
ATOM 1490 C C . TRP A 1 186 ? -4.277 -3.950 10.209 1.00 91.38 186 TRP A C 1
ATOM 1492 O O . TRP A 1 186 ? -5.272 -4.231 10.875 1.00 91.38 186 TRP A O 1
ATOM 1502 N N . GLY A 1 187 ? -3.059 -3.905 10.753 1.00 91.81 187 GLY A N 1
ATOM 1503 C CA . GLY A 1 187 ? -2.795 -4.183 12.165 1.00 91.81 187 GLY A CA 1
ATOM 1504 C C . GLY A 1 187 ? -3.532 -3.223 13.102 1.00 91.81 187 GLY A C 1
ATOM 1505 O O . GLY A 1 187 ? -4.196 -3.665 14.040 1.00 91.81 187 GLY A O 1
ATOM 1506 N N . ILE A 1 188 ? -3.504 -1.919 12.808 1.00 93.69 188 ILE A N 1
ATOM 1507 C CA . ILE A 1 188 ? -4.253 -0.902 13.567 1.00 93.69 188 ILE A CA 1
ATOM 1508 C C . ILE A 1 188 ? -5.757 -1.206 13.547 1.00 93.69 188 ILE A C 1
ATOM 1510 O O . ILE A 1 188 ? -6.416 -1.122 14.584 1.00 93.69 188 ILE A O 1
ATOM 1514 N N . ASN A 1 189 ? -6.303 -1.620 12.399 1.00 89.62 189 ASN A N 1
ATOM 1515 C CA . ASN A 1 189 ? -7.710 -2.004 12.292 1.00 8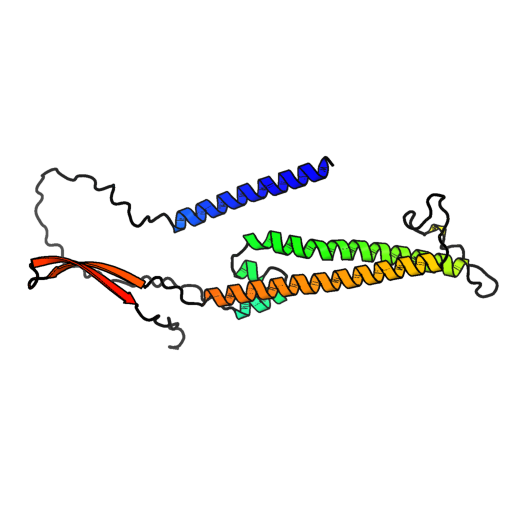9.62 189 ASN A CA 1
ATOM 1516 C C . ASN A 1 189 ? -8.080 -3.191 13.200 1.00 89.62 189 ASN A C 1
ATOM 1518 O O . ASN A 1 189 ? -9.136 -3.182 13.837 1.00 89.62 189 ASN A O 1
ATOM 1522 N N . VAL A 1 190 ? -7.215 -4.206 13.275 1.00 85.25 190 VAL A N 1
ATOM 1523 C CA . VAL A 1 190 ? -7.424 -5.376 14.141 1.00 85.25 190 VAL A CA 1
ATOM 1524 C C . VAL A 1 190 ? -7.403 -4.975 15.617 1.00 85.25 190 VAL A C 1
ATOM 1526 O O . VAL A 1 190 ? -8.263 -5.423 16.384 1.00 85.25 190 VAL A O 1
ATOM 1529 N N . VAL A 1 191 ? -6.455 -4.120 16.014 1.00 88.62 191 VAL A N 1
ATOM 1530 C CA . VAL A 1 191 ? -6.344 -3.620 17.392 1.00 88.62 191 VAL A CA 1
ATOM 1531 C C . VAL A 1 191 ? -7.586 -2.816 17.783 1.00 88.62 191 VAL A C 1
ATOM 1533 O O . VAL A 1 191 ? -8.181 -3.121 18.815 1.00 88.62 191 VAL A O 1
ATOM 1536 N N . ASP A 1 192 ? -8.043 -1.875 16.948 1.00 86.25 192 ASP A N 1
ATOM 1537 C CA . ASP A 1 192 ? -9.257 -1.072 17.201 1.00 86.25 192 ASP A CA 1
ATOM 1538 C C . ASP A 1 192 ? -10.491 -1.960 17.439 1.00 86.25 192 ASP A C 1
ATOM 1540 O O . ASP A 1 192 ? -11.195 -1.829 18.445 1.00 86.25 192 ASP A O 1
ATOM 1544 N N . ALA A 1 193 ? -10.708 -2.950 16.567 1.00 83.88 193 ALA A N 1
ATOM 1545 C CA . ALA A 1 193 ? -11.820 -3.885 16.710 1.00 83.88 193 ALA A CA 1
ATOM 1546 C C . ALA A 1 193 ? -11.719 -4.745 17.985 1.00 83.88 193 ALA A C 1
ATOM 1548 O O . ALA A 1 193 ? -12.742 -5.062 18.602 1.00 83.88 193 ALA A O 1
ATOM 1549 N N . THR A 1 194 ? -10.500 -5.118 18.380 1.00 83.62 194 THR A N 1
ATOM 1550 C CA . THR A 1 194 ? -10.244 -5.942 19.570 1.00 83.62 194 THR A CA 1
ATOM 1551 C C . THR A 1 194 ? -10.475 -5.155 20.854 1.00 83.62 194 THR A C 1
ATOM 1553 O O . THR A 1 194 ? -11.165 -5.647 21.748 1.00 83.62 194 THR A O 1
ATOM 1556 N N . VAL A 1 195 ? -9.956 -3.927 20.940 1.00 84.12 195 VAL A N 1
ATOM 1557 C CA . VAL A 1 195 ? -10.154 -3.043 22.097 1.00 84.12 195 VAL A CA 1
ATOM 1558 C C . VAL A 1 195 ? -11.643 -2.763 22.287 1.00 84.12 195 VAL A C 1
ATOM 1560 O O . VAL A 1 195 ? -12.168 -2.954 23.383 1.00 84.12 195 VAL A O 1
ATOM 1563 N N . PHE A 1 196 ? -12.363 -2.417 21.215 1.00 79.12 196 PHE A N 1
ATOM 1564 C CA . PHE A 1 196 ? -13.804 -2.185 21.303 1.00 79.12 196 PHE A CA 1
ATOM 1565 C C . PHE A 1 196 ? -14.586 -3.439 21.720 1.00 79.12 196 PHE A C 1
ATOM 1567 O O . PHE A 1 196 ? -15.533 -3.353 22.502 1.00 79.12 196 PHE A O 1
ATOM 1574 N N . GLY A 1 197 ? -14.175 -4.616 21.237 1.00 76.88 197 GLY A N 1
ATOM 1575 C CA . GLY A 1 197 ? -14.761 -5.892 21.647 1.00 76.88 197 GLY A CA 1
ATOM 1576 C C . GLY A 1 197 ? -14.646 -6.136 23.155 1.00 76.88 197 GLY A C 1
ATOM 1577 O O . GLY A 1 197 ? -15.633 -6.515 23.785 1.00 76.88 197 GLY A O 1
ATOM 1578 N N . HIS A 1 198 ? -13.482 -5.854 23.747 1.00 77.06 198 HIS A N 1
ATOM 1579 C CA . HIS A 1 198 ? -13.266 -5.984 25.193 1.00 77.06 198 HIS A CA 1
ATOM 1580 C C . HIS A 1 198 ? -14.052 -4.943 25.995 1.00 77.06 198 HIS A C 1
ATOM 1582 O O . HIS A 1 198 ? -14.599 -5.268 27.047 1.00 77.06 198 HIS A O 1
ATOM 1588 N N . LEU A 1 199 ? -14.189 -3.716 25.482 1.00 79.50 199 LEU A N 1
ATOM 1589 C CA . LEU A 1 199 ? -14.982 -2.670 26.136 1.00 79.50 199 LEU A CA 1
ATOM 1590 C C . LEU A 1 199 ? -16.473 -3.023 26.254 1.00 79.50 199 LEU A C 1
ATOM 1592 O O . LEU A 1 199 ? -17.120 -2.615 27.211 1.00 79.50 199 LEU A O 1
ATOM 1596 N N . LYS A 1 200 ? -17.028 -3.844 25.352 1.00 68.56 200 LYS A N 1
ATOM 1597 C CA . LYS A 1 200 ? -18.440 -4.271 25.436 1.00 68.56 200 LYS A CA 1
ATOM 1598 C C . LYS A 1 200 ? -18.766 -5.187 26.607 1.00 68.56 200 LYS A C 1
ATOM 1600 O O . LYS A 1 200 ? -19.939 -5.320 26.953 1.00 68.56 200 LYS A O 1
ATOM 1605 N N . THR A 1 201 ? -17.768 -5.874 27.152 1.00 67.38 201 THR A N 1
ATOM 1606 C CA . THR A 1 201 ? -17.945 -6.757 28.309 1.00 67.38 201 THR A CA 1
ATOM 1607 C C . THR A 1 201 ? -17.758 -6.035 29.638 1.00 67.38 201 THR A C 1
ATOM 1609 O O . THR A 1 201 ? -18.069 -6.621 30.672 1.00 67.38 201 THR A O 1
ATOM 1612 N N . PHE A 1 202 ? -17.287 -4.782 29.629 1.00 68.19 202 PHE A N 1
ATOM 1613 C CA . PHE A 1 202 ? -17.238 -3.975 30.843 1.00 68.19 202 PHE A CA 1
ATOM 1614 C C . PHE A 1 202 ? -18.649 -3.584 31.283 1.00 68.19 202 PHE A C 1
ATOM 1616 O O . PHE A 1 202 ? -19.494 -3.200 30.471 1.00 68.19 202 PHE A O 1
ATOM 1623 N N . ASP A 1 203 ? -18.894 -3.703 32.584 1.00 64.06 203 ASP A N 1
ATOM 1624 C CA . ASP A 1 203 ? -20.162 -3.334 33.195 1.00 64.06 203 ASP A CA 1
ATOM 1625 C C . ASP A 1 203 ? -20.212 -1.816 33.394 1.00 64.06 203 ASP A C 1
ATOM 1627 O O . ASP A 1 203 ? -19.532 -1.263 34.255 1.00 64.06 203 ASP A O 1
ATOM 1631 N N . VAL A 1 204 ? -20.994 -1.142 32.552 1.00 60.34 204 VAL A N 1
ATOM 1632 C CA . VAL A 1 204 ? -21.295 0.291 32.658 1.00 60.34 204 VAL A CA 1
ATOM 1633 C C . VAL A 1 204 ? -22.737 0.428 33.150 1.00 60.34 204 VAL A C 1
ATOM 1635 O O . VAL A 1 204 ? -23.619 0.891 32.431 1.00 60.34 204 VAL A O 1
ATOM 1638 N N . SER A 1 205 ? -23.018 -0.107 34.338 1.00 60.53 205 SER A N 1
ATOM 1639 C CA . SER A 1 205 ? -24.315 0.056 34.994 1.00 60.53 205 SER A CA 1
ATOM 1640 C C . SER A 1 205 ? -24.396 1.441 35.642 1.00 60.53 205 SER A C 1
ATOM 1642 O O . SER A 1 205 ? -23.620 1.729 36.555 1.00 60.53 205 SER A O 1
ATOM 1644 N N . ASP A 1 206 ? -25.366 2.261 35.232 1.00 55.28 206 ASP A N 1
ATOM 1645 C CA . ASP A 1 206 ? -25.712 3.547 35.866 1.00 55.28 206 ASP A CA 1
ATOM 1646 C C . ASP A 1 206 ? -26.435 3.351 37.219 1.00 55.28 206 ASP A C 1
ATOM 1648 O O . ASP A 1 206 ? -27.400 4.038 37.541 1.00 55.28 206 ASP A O 1
ATOM 1652 N N . ASP A 1 207 ? -25.980 2.408 38.047 1.00 65.12 207 ASP A N 1
ATOM 1653 C CA . ASP A 1 207 ? -26.569 2.132 39.368 1.00 65.12 207 ASP A CA 1
ATOM 1654 C C . ASP A 1 207 ? -26.031 3.090 40.455 1.00 65.12 207 ASP A C 1
ATOM 1656 O O . ASP A 1 207 ? -26.102 2.807 41.655 1.00 65.12 207 ASP A O 1
ATOM 1660 N N . LEU A 1 208 ? -25.490 4.243 40.042 1.00 69.12 208 LEU A N 1
ATOM 1661 C CA . LEU A 1 208 ? -25.169 5.356 40.928 1.00 69.12 208 LEU A CA 1
ATOM 1662 C C . LEU A 1 208 ? -26.419 6.228 41.085 1.00 69.12 208 LEU A C 1
ATOM 1664 O O . LEU A 1 208 ? -26.634 7.183 40.340 1.00 69.12 208 LEU A O 1
ATOM 1668 N N . SER A 1 209 ? -27.263 5.892 42.059 1.00 72.81 209 SER A N 1
ATOM 1669 C CA . SER A 1 209 ? -28.442 6.701 42.363 1.00 72.81 209 SER A CA 1
ATOM 1670 C C . SER A 1 209 ? -28.084 7.785 43.378 1.00 72.81 209 SER A C 1
ATOM 1672 O O . SER A 1 209 ? -27.690 7.478 44.509 1.00 72.81 209 SER A O 1
ATOM 1674 N N . LEU A 1 210 ? -28.262 9.046 42.989 1.00 79.44 210 LEU A N 1
ATOM 1675 C CA . LEU A 1 210 ? -28.279 10.178 43.910 1.00 79.44 210 LEU A CA 1
ATOM 1676 C C . LEU A 1 210 ? -29.719 10.387 44.392 1.00 79.44 210 LEU A C 1
ATOM 1678 O O . LEU A 1 210 ? -30.600 10.699 43.594 1.00 79.44 210 LEU A O 1
ATOM 1682 N N . GLN A 1 211 ? -29.957 10.224 45.690 1.00 82.12 211 GLN A N 1
ATOM 1683 C CA . GLN A 1 211 ? -31.234 10.546 46.322 1.00 82.12 211 GLN A CA 1
ATOM 1684 C C . GLN A 1 211 ? -31.102 11.865 47.082 1.00 82.12 211 GLN A C 1
ATOM 1686 O O . GLN A 1 211 ? -30.241 12.016 47.948 1.00 82.12 211 GLN A O 1
ATOM 1691 N N . VAL A 1 212 ? -31.966 12.825 46.757 1.00 85.69 212 VAL A N 1
ATOM 1692 C CA . VAL A 1 212 ? -32.070 14.110 47.458 1.00 85.69 212 VAL A CA 1
ATOM 1693 C C . VAL A 1 212 ? -33.306 14.040 48.344 1.00 85.69 212 VAL A C 1
ATOM 1695 O O . VAL A 1 212 ? -34.404 13.820 47.841 1.00 85.69 212 VAL A O 1
ATOM 1698 N N . SER A 1 213 ? -33.136 14.186 49.657 1.00 83.62 213 SER A N 1
ATOM 1699 C CA . SER A 1 213 ? -34.241 14.158 50.624 1.00 83.62 213 SER A CA 1
ATOM 1700 C C . SER A 1 213 ? -34.249 15.440 51.455 1.00 83.62 213 SER A C 1
ATOM 1702 O O . SER A 1 213 ? -33.196 15.824 51.969 1.00 83.62 213 SER A O 1
ATOM 1704 N N . PRO A 1 214 ? -35.395 16.123 51.618 1.00 83.94 214 PRO A N 1
ATOM 1705 C CA . PRO A 1 214 ? -35.493 17.228 52.562 1.00 83.94 214 PRO A CA 1
ATOM 1706 C C . PRO A 1 214 ? -35.292 16.693 53.982 1.00 83.94 214 PRO A C 1
ATOM 1708 O O . PRO A 1 214 ? -35.866 15.672 54.361 1.00 83.94 214 PRO A O 1
ATOM 1711 N N . THR A 1 215 ? -34.464 17.372 54.769 1.00 86.44 215 THR A N 1
ATOM 1712 C CA . THR A 1 215 ? -34.210 17.019 56.167 1.00 86.44 215 THR A CA 1
ATOM 1713 C C . THR A 1 215 ? -34.595 18.187 57.062 1.00 86.44 215 THR A C 1
ATOM 1715 O O . THR A 1 215 ? -34.537 19.348 56.662 1.00 86.44 215 THR A O 1
ATOM 1718 N N . PHE A 1 216 ? -35.027 17.895 58.285 1.00 86.69 216 PHE A N 1
ATOM 1719 C CA . PHE A 1 216 ? -35.347 18.925 59.265 1.00 86.69 216 PHE A CA 1
ATOM 1720 C C . PHE A 1 216 ? -34.504 18.700 60.510 1.00 86.69 216 PHE A C 1
ATOM 1722 O O . PHE A 1 216 ? -34.600 17.650 61.149 1.00 86.69 216 PHE A O 1
ATOM 1729 N N . ASN A 1 217 ? -33.655 19.673 60.844 1.00 81.94 217 ASN A N 1
ATOM 1730 C CA . ASN A 1 217 ? -32.847 19.601 62.051 1.00 81.94 217 ASN A CA 1
ATOM 1731 C C . ASN A 1 217 ? -33.666 20.143 63.228 1.00 81.94 217 ASN A C 1
ATOM 1733 O O . ASN A 1 217 ? -33.802 21.354 63.404 1.00 81.94 217 ASN A O 1
ATOM 1737 N N . SER A 1 218 ? -34.217 19.240 64.041 1.00 80.25 218 SER A N 1
ATOM 1738 C CA . SER A 1 218 ? -35.061 19.591 65.189 1.00 80.25 218 SER A CA 1
ATOM 1739 C C . SER A 1 218 ? -34.312 20.339 66.298 1.00 80.25 218 SER A C 1
ATOM 1741 O O . SER A 1 218 ? -34.936 21.122 67.011 1.00 80.25 218 SER A O 1
ATOM 1743 N N . ALA A 1 219 ? -32.992 20.156 66.417 1.00 84.81 219 ALA A N 1
ATOM 1744 C CA . ALA A 1 219 ? -32.165 20.833 67.415 1.00 84.81 219 ALA A CA 1
ATOM 1745 C C . ALA A 1 219 ? -31.883 22.299 67.048 1.00 84.81 219 ALA A C 1
ATOM 1747 O O . ALA A 1 219 ? -31.850 23.159 67.923 1.00 84.81 219 ALA A O 1
ATOM 1748 N N . LEU A 1 220 ? -31.715 22.593 65.756 1.00 86.94 220 LEU A N 1
ATOM 1749 C CA . LEU A 1 220 ? -31.421 23.943 65.257 1.00 86.94 220 LEU A CA 1
ATOM 1750 C C . LEU A 1 220 ? -32.655 24.667 64.691 1.00 86.94 220 LEU A C 1
ATOM 1752 O O . LEU A 1 220 ? -32.560 25.842 64.350 1.00 86.94 220 LEU A O 1
ATOM 1756 N N . ARG A 1 221 ? -33.813 23.990 64.598 1.00 88.69 221 ARG A N 1
ATOM 1757 C CA . ARG A 1 221 ? -35.059 24.489 63.976 1.00 88.69 221 ARG A CA 1
ATOM 1758 C C . ARG A 1 221 ? -34.859 25.028 62.551 1.00 88.69 221 ARG A C 1
ATOM 1760 O O . ARG A 1 221 ? -35.539 25.963 62.135 1.00 88.69 221 ARG A O 1
ATOM 1767 N N . THR A 1 222 ? -33.953 24.423 61.788 1.00 90.75 222 THR A N 1
ATOM 1768 C CA . THR A 1 222 ? -33.642 24.832 60.414 1.00 90.75 222 THR A CA 1
ATOM 1769 C C . THR A 1 222 ? -33.969 23.724 59.407 1.00 90.75 222 THR A C 1
ATOM 1771 O O . THR A 1 222 ? -33.690 22.545 59.665 1.00 90.75 222 THR A O 1
ATOM 1774 N N . PRO A 1 223 ? -34.568 24.068 58.250 1.00 88.50 223 PRO A N 1
ATOM 1775 C CA . PRO A 1 223 ? -34.708 23.133 57.141 1.00 88.50 223 PRO A CA 1
ATOM 1776 C C . PRO A 1 223 ? -33.347 22.902 56.470 1.00 88.50 223 PRO A C 1
ATOM 1778 O O . PRO A 1 223 ? -32.531 23.817 56.358 1.00 88.50 223 PRO A O 1
ATOM 1781 N N . GLY A 1 224 ? -33.112 21.678 56.010 1.00 88.69 224 GLY A N 1
ATOM 1782 C CA . GLY A 1 224 ? -31.892 21.264 55.328 1.00 88.69 224 GLY A CA 1
ATOM 1783 C C . GLY A 1 224 ? -32.174 20.337 54.148 1.00 88.69 224 GLY A C 1
ATOM 1784 O O . GLY A 1 224 ? -33.303 19.905 53.908 1.00 88.69 224 GLY A O 1
ATOM 1785 N N . VAL A 1 225 ? -31.120 20.031 53.394 1.00 89.00 225 VAL A N 1
ATOM 1786 C CA . VAL A 1 225 ? -31.158 19.086 52.273 1.00 89.00 225 VAL A CA 1
ATOM 1787 C C . VAL A 1 225 ? -30.142 17.985 52.547 1.00 89.00 225 VAL A C 1
ATOM 1789 O O . VAL A 1 225 ? -28.961 18.259 52.749 1.00 89.00 225 VAL A O 1
ATOM 1792 N N . GLY A 1 226 ? -30.605 16.739 52.571 1.00 86.94 226 GLY A N 1
ATOM 1793 C CA . GLY A 1 226 ? -29.765 15.551 52.652 1.00 86.94 226 GLY A CA 1
ATOM 1794 C C . GLY A 1 226 ? -29.478 14.998 51.261 1.00 86.94 226 GLY A C 1
ATOM 1795 O O . GLY A 1 226 ? -30.397 14.797 50.466 1.00 86.94 226 GLY A O 1
ATOM 1796 N N . LEU A 1 227 ? -28.204 14.729 50.980 1.00 88.88 227 LEU A N 1
ATOM 1797 C CA . LEU A 1 227 ? -27.764 14.016 49.784 1.00 88.88 227 LEU A CA 1
ATOM 1798 C C . LEU A 1 227 ? -27.339 12.606 50.191 1.00 88.88 227 LEU A C 1
ATOM 1800 O O . LEU A 1 227 ? -26.444 12.443 51.018 1.00 88.88 227 LEU A O 1
ATOM 1804 N N . VAL A 1 228 ? -27.969 11.592 49.605 1.00 86.00 228 VAL A N 1
ATOM 1805 C CA . VAL A 1 228 ? -27.608 10.187 49.802 1.00 86.00 228 VAL A CA 1
ATOM 1806 C C . VAL A 1 228 ? -27.132 9.623 48.473 1.00 86.00 228 VAL A C 1
ATOM 1808 O O . VAL A 1 228 ? -27.886 9.523 47.507 1.00 86.00 228 VAL A O 1
ATOM 1811 N N . LEU A 1 229 ? -25.859 9.245 48.431 1.00 82.88 229 LEU A N 1
ATOM 1812 C CA . LEU A 1 229 ? -25.254 8.543 47.308 1.00 82.88 229 LEU A CA 1
ATOM 1813 C C . LEU A 1 229 ? -25.312 7.045 47.594 1.00 82.88 229 LEU A C 1
ATOM 1815 O O . LEU A 1 229 ? -24.665 6.566 48.523 1.00 82.88 229 LEU A O 1
ATOM 1819 N N . THR A 1 230 ? -26.083 6.306 46.798 1.00 78.50 230 THR A N 1
ATOM 1820 C CA . THR A 1 230 ? -26.114 4.841 46.884 1.00 78.50 230 THR A CA 1
ATOM 1821 C C . THR A 1 230 ? -25.374 4.256 45.692 1.00 78.50 230 THR A C 1
ATOM 1823 O O . THR A 1 230 ? -25.732 4.520 44.546 1.00 78.50 230 THR A O 1
ATOM 1826 N N . TYR A 1 231 ? -24.348 3.453 45.974 1.00 78.19 231 TYR A N 1
ATOM 1827 C CA . TYR A 1 231 ? -23.609 2.689 44.975 1.00 78.19 231 TYR A CA 1
ATOM 1828 C C . TYR A 1 231 ? -23.893 1.199 45.171 1.00 78.19 231 TYR A C 1
ATOM 1830 O O . TYR A 1 231 ? -23.526 0.616 46.196 1.00 78.19 231 TYR A O 1
ATOM 1838 N N . LYS A 1 232 ? -24.566 0.572 44.202 1.00 64.62 232 LYS A N 1
ATOM 1839 C CA . LYS A 1 232 ? -24.825 -0.871 44.222 1.00 64.62 232 LYS A CA 1
ATOM 1840 C C . LYS A 1 232 ? -23.670 -1.599 43.529 1.00 64.62 232 LYS A C 1
ATOM 1842 O O . LYS A 1 232 ? -23.296 -1.248 42.416 1.00 64.62 232 LYS A O 1
ATOM 1847 N N . LYS A 1 233 ? -23.085 -2.612 44.182 1.00 57.72 233 LYS A N 1
ATOM 1848 C CA . LYS A 1 233 ? -22.001 -3.408 43.579 1.00 57.72 233 LYS A CA 1
ATOM 1849 C C . LYS A 1 233 ? -22.503 -4.129 42.325 1.00 57.72 233 LYS A C 1
ATOM 1851 O O . LYS A 1 233 ? -23.543 -4.789 42.379 1.00 57.72 233 LYS A O 1
ATOM 1856 N N . ALA A 1 234 ? -21.711 -4.061 41.254 1.00 55.91 234 ALA A N 1
ATOM 1857 C CA . ALA A 1 234 ? -21.888 -4.866 40.051 1.00 55.91 234 ALA A CA 1
ATOM 1858 C C . ALA A 1 234 ? -22.036 -6.344 40.443 1.00 55.91 234 ALA A C 1
ATOM 1860 O O . ALA A 1 234 ? -21.137 -6.936 41.046 1.00 55.91 234 ALA A O 1
ATOM 1861 N N . THR A 1 235 ? -23.195 -6.937 40.150 1.00 53.53 235 THR A N 1
ATOM 1862 C CA . THR A 1 235 ? -23.399 -8.375 40.349 1.00 53.53 235 THR A CA 1
ATOM 1863 C C . THR A 1 235 ? -23.002 -9.086 39.060 1.00 53.53 235 THR A C 1
ATOM 1865 O O . THR A 1 235 ? -23.576 -8.795 38.007 1.00 53.53 235 THR A O 1
ATOM 1868 N N . PRO A 1 236 ? -22.023 -10.008 39.091 1.00 48.47 236 PRO A N 1
ATOM 1869 C CA . PRO A 1 236 ? -21.642 -10.742 37.897 1.00 48.47 236 PRO A CA 1
ATOM 1870 C C . PRO A 1 236 ? -22.849 -11.543 37.402 1.00 48.47 236 PRO A C 1
ATOM 1872 O O . PRO A 1 236 ? -23.367 -12.420 38.096 1.00 48.47 236 PRO A O 1
ATOM 1875 N N . ARG A 1 237 ? -23.317 -11.232 36.189 1.00 52.81 237 ARG A N 1
ATOM 1876 C CA . ARG A 1 237 ? -24.354 -12.013 35.507 1.00 52.81 237 ARG A CA 1
ATOM 1877 C C . ARG A 1 237 ? -23.749 -13.330 35.036 1.00 52.81 237 ARG A C 1
ATOM 1879 O O . ARG A 1 237 ? -23.358 -13.462 33.878 1.00 52.81 237 ARG A O 1
ATOM 1886 N N . TYR A 1 238 ? -23.669 -14.308 35.932 1.00 45.25 238 TYR A N 1
ATOM 1887 C CA . TYR A 1 238 ? -23.347 -15.672 35.541 1.00 45.25 238 TYR A CA 1
ATOM 1888 C C . TYR A 1 238 ? -24.462 -16.229 34.650 1.00 45.25 238 TYR A C 1
ATOM 1890 O O . TYR A 1 238 ? -25.645 -16.215 34.989 1.00 45.25 238 TYR A O 1
ATOM 1898 N N . SER A 1 239 ? -24.058 -16.694 33.469 1.00 46.81 239 SER A N 1
ATOM 1899 C CA . SER A 1 239 ? -24.890 -17.472 32.559 1.00 46.81 239 SER A CA 1
ATOM 1900 C C . SER A 1 239 ? -25.330 -18.758 33.259 1.00 46.81 239 SER A C 1
ATOM 1902 O O . SER A 1 239 ? -24.488 -19.559 33.658 1.00 46.81 239 SER A O 1
ATOM 1904 N N . LEU A 1 240 ? -26.639 -19.008 33.333 1.00 47.47 240 LEU A N 1
ATOM 1905 C CA . LEU A 1 240 ? -27.228 -20.269 33.815 1.00 47.47 240 LEU A CA 1
ATOM 1906 C C . LEU A 1 240 ? -26.866 -21.500 32.949 1.00 47.47 240 LEU A C 1
ATOM 1908 O O . LEU A 1 240 ? -27.413 -22.579 33.145 1.00 47.47 240 LEU A O 1
ATOM 1912 N N . SER A 1 241 ? -25.937 -21.379 31.996 1.00 49.56 241 SER A N 1
ATOM 1913 C CA . SER A 1 241 ? -25.415 -22.507 31.216 1.00 49.56 241 SER A CA 1
ATOM 1914 C C . SER A 1 241 ? -24.480 -23.436 32.002 1.00 49.56 241 SER A C 1
ATOM 1916 O O . SER A 1 241 ? -24.056 -24.435 31.440 1.00 49.56 241 SER A O 1
ATOM 1918 N N . ALA A 1 242 ? -24.148 -23.120 33.258 1.00 45.16 242 ALA A N 1
ATOM 1919 C CA . ALA A 1 242 ? -23.319 -23.962 34.130 1.00 45.16 242 ALA A CA 1
ATOM 1920 C C . ALA A 1 242 ? -24.122 -24.984 34.970 1.00 45.16 242 ALA A C 1
ATOM 1922 O O . ALA A 1 242 ? -23.552 -25.636 35.835 1.00 45.16 242 ALA A O 1
ATOM 1923 N N . LEU A 1 243 ? -25.435 -25.120 34.736 1.00 45.12 243 LEU A N 1
ATOM 1924 C CA . LEU A 1 243 ? -26.315 -26.090 35.411 1.00 45.12 243 LEU A CA 1
ATOM 1925 C C . LEU A 1 243 ? -26.805 -27.202 34.463 1.00 45.12 243 LEU A C 1
ATOM 1927 O O . LEU A 1 243 ? -27.990 -27.536 34.442 1.00 45.12 243 LEU A O 1
ATOM 1931 N N . ARG A 1 244 ? -25.910 -27.772 33.655 1.00 39.47 244 ARG A N 1
ATOM 1932 C CA . ARG A 1 244 ? -26.165 -29.034 32.949 1.00 39.47 244 ARG A CA 1
ATOM 1933 C C . ARG A 1 244 ? -24.993 -29.977 33.086 1.00 39.47 244 ARG A C 1
ATOM 1935 O O . ARG A 1 244 ? -23.855 -29.481 32.951 1.00 39.47 244 ARG A O 1
#

Secondary structure (DSSP, 8-state):
-HHHHHHHHHHHHHHHHHHHHHHHHHHHHH-S-TT--------------PPP---------------PPP--HHHHHHHHHHSTTHHHHHTT-GGGHHHHHHHHHHHHHHHHHHHHHHHHHHHHHHHHHHHHS-BTTB---TTGGGS-GGGB-TTSPBPPHHHHHHHHHHHHHHHHHHHHHHHHHHHHHHHHHHHHHHHTTS-----EEEEEEEEEETTTTEEEEEEEEEEPPPPP---GGG--

InterPro domains:
  IPR043738 Domain of unknown function DUF5683 [PF18935] (70-231)

Organism: NCBI:txid2508721

Mean predicted aligned error: 18.04 Å